Protein AF-A0A3B9I9G4-F1 (afdb_monomer)

Sequence (202 aa):
MFCANCGRQIDEKAKYCPYCGAQVTRFEGNGNFGQPYVPPPVMPMVSEKKKPDGKKTAAILLAVLLFVGCALLITFIFLRRDRKDYRYYLDLGNKYLAEMKYDEAVSAFTKAIAIEPKAAEAYEGRADAYVNLQEYDLARVDYENVIEYAPEREHEIRVKLDDLPNADNQGPEEETVSNASPPENRDTPEETAAGSTIPVLK

Foldseek 3Di:
DADPVPRDDDDPPDQADPPPRHGDDDPPDDDDDDDDDDDDDDDPPDPPPPDDPVVVVVVVVVVVVVVVVVVVVVVVVVLVVLVVLLVVLLVQLVVCVVVLVLVSSLVSLVSSCVSVVLPLSSLQSNLSSCVSVLVNVSSLVSLVSSCVNPVVCVVVSVVVNVPRDDPVPDDPDPPPPDDDDDDDDDDDDDDDDDDDDDDDDD

Solvent-accessible surface area (backbone atoms only — not comparable to full-atom values): 12524 Å² total; per-residue (Å²): 86,63,38,91,87,77,69,45,81,44,67,82,85,49,59,46,39,93,87,78,68,47,73,52,80,81,80,89,67,93,74,85,91,83,72,87,85,73,79,76,85,81,73,80,85,74,78,77,76,78,76,77,58,67,68,59,55,50,52,51,52,52,52,50,51,50,50,53,48,49,51,52,52,50,52,50,50,51,58,53,48,50,55,51,55,24,53,54,24,38,54,49,13,54,50,24,50,76,67,70,36,34,71,61,11,36,55,25,13,52,53,15,32,74,65,38,80,67,44,33,68,31,31,41,56,28,15,56,24,24,50,77,70,66,39,45,72,61,15,49,56,24,42,53,50,20,35,74,57,36,58,93,45,32,72,66,48,49,54,58,57,70,71,49,84,46,89,91,70,66,67,82,79,81,74,78,78,78,89,72,86,85,88,80,93,75,90,80,88,87,86,82,87,88,84,87,85,87,89,83,87,136

Radius of gyration: 53.24 Å; Cα contacts (8 Å, |Δi|>4): 146; chains: 1; bounding box: 109×102×151 Å

Nearest PDB structures (foldseek):
  5lyp-assembly1_A  TM=9.929E-01  e=2.942E-03  Saccharomyces cerevisiae
  6i57-assembly1_A  TM=9.501E-01  e=3.446E-03  Homo sapiens
  6zbk-assembly1_A  TM=9.214E-01  e=3.269E-03  Homo sapiens
  8ye5-assembly1_B  TM=9.134E-01  e=1.674E-02  Dehalobacter sp.
  5lwv-assembly1_A  TM=8.427E-01  e=5.059E-02  Homo sapiens

Secondary structure (DSSP, 8-state):
-B-TTT--B--TT-SB-TTT--B---------------PPP------------HHHHHHHHHHHHHHHHHHHHHHHHHHHHHHHHHHHHHHHHHHHHHTT-HHHHHHHHHHHHHH-TT-HHHHHHHHHHHHHTT-HHHHHHHHHHHHHH-GGGHHHHHHHHHHS--GGG--S------------------------------

Mean predicted aligned error: 19.08 Å

pLDDT: mean 78.67, std 20.17, range [37.53, 98.62]

Structure (mmCIF, N/CA/C/O backbone):
data_AF-A0A3B9I9G4-F1
#
_entry.id   AF-A0A3B9I9G4-F1
#
loop_
_atom_site.group_PDB
_atom_site.id
_atom_site.type_symbol
_atom_site.label_atom_id
_atom_site.label_alt_id
_atom_site.label_comp_id
_atom_site.label_asym_id
_atom_site.label_entity_id
_atom_site.label_seq_id
_atom_site.pdbx_PDB_ins_code
_atom_site.Cartn_x
_atom_site.Cartn_y
_atom_site.Cartn_z
_atom_site.occupancy
_atom_site.B_iso_or_equiv
_atom_site.auth_seq_id
_atom_site.auth_comp_id
_atom_site.auth_asym_id
_atom_site.auth_atom_id
_atom_site.pdbx_PDB_model_num
ATOM 1 N N . MET A 1 1 ? 32.322 -52.026 -82.584 1.00 74.94 1 MET A N 1
ATOM 2 C CA . MET A 1 1 ? 32.659 -51.057 -81.503 1.00 74.94 1 MET A CA 1
ATOM 3 C C . MET A 1 1 ? 31.432 -50.729 -80.640 1.00 74.94 1 MET A C 1
ATOM 5 O O . MET A 1 1 ? 30.332 -51.099 -81.030 1.00 74.94 1 MET A O 1
ATOM 9 N N . PHE A 1 2 ? 31.578 -50.079 -79.477 1.00 77.06 2 PHE A N 1
ATOM 10 C CA . PHE A 1 2 ? 30.449 -49.687 -78.607 1.00 77.06 2 PHE A CA 1
ATOM 11 C C . PHE A 1 2 ? 30.262 -48.166 -78.597 1.00 77.06 2 PHE A C 1
ATOM 13 O O . PHE A 1 2 ? 31.236 -47.417 -78.618 1.00 77.06 2 PHE A O 1
ATOM 20 N N . CYS A 1 3 ? 29.015 -47.696 -78.577 1.00 76.50 3 CYS A N 1
ATOM 21 C CA . CYS A 1 3 ? 28.721 -46.268 -78.483 1.00 76.50 3 CYS A CA 1
ATOM 22 C C . CYS A 1 3 ? 29.042 -45.753 -77.073 1.00 76.50 3 CYS A C 1
ATOM 24 O O . CYS A 1 3 ? 28.435 -46.211 -76.109 1.00 76.50 3 CYS A O 1
ATOM 26 N N . ALA A 1 4 ? 29.916 -44.751 -76.950 1.00 76.19 4 ALA A N 1
ATOM 27 C CA . ALA A 1 4 ? 30.289 -44.169 -75.655 1.00 76.19 4 ALA A CA 1
ATOM 28 C C . ALA A 1 4 ? 29.114 -43.514 -74.903 1.00 76.19 4 ALA A C 1
ATOM 30 O O . ALA A 1 4 ? 29.162 -43.395 -73.686 1.00 76.19 4 ALA A O 1
ATOM 31 N N . ASN A 1 5 ? 28.053 -43.111 -75.613 1.00 78.19 5 ASN A N 1
ATOM 32 C CA . ASN A 1 5 ? 26.909 -42.438 -74.998 1.00 78.19 5 ASN A CA 1
ATOM 33 C C . ASN A 1 5 ? 25.828 -43.410 -74.490 1.00 78.19 5 ASN A C 1
ATOM 35 O O . ASN A 1 5 ? 25.198 -43.153 -73.475 1.00 78.19 5 ASN A O 1
ATOM 39 N N . CYS A 1 6 ? 25.583 -44.526 -75.190 1.00 81.75 6 CYS A N 1
ATOM 40 C CA . CYS A 1 6 ? 24.515 -45.469 -74.812 1.00 81.75 6 CYS A CA 1
ATOM 41 C C . CYS A 1 6 ? 24.992 -46.892 -74.493 1.00 81.75 6 CYS A C 1
ATOM 43 O O . CYS A 1 6 ? 24.170 -47.750 -74.185 1.00 81.75 6 CYS A O 1
ATOM 45 N N . GLY A 1 7 ? 26.291 -47.172 -74.611 1.00 75.31 7 GLY A N 1
ATOM 46 C CA . GLY A 1 7 ? 26.905 -48.455 -74.260 1.00 75.31 7 GLY A CA 1
ATOM 47 C C . GLY A 1 7 ? 26.554 -49.633 -75.174 1.00 75.31 7 GLY A C 1
ATOM 48 O O . GLY A 1 7 ? 27.029 -50.739 -74.941 1.00 75.31 7 GLY A O 1
ATOM 49 N N . ARG A 1 8 ? 25.738 -49.436 -76.219 1.00 82.44 8 ARG A N 1
ATOM 50 C CA . ARG A 1 8 ? 25.326 -50.507 -77.141 1.00 82.44 8 ARG A CA 1
ATOM 51 C C . ARG A 1 8 ? 26.342 -50.752 -78.252 1.00 82.44 8 ARG A C 1
ATOM 53 O O . ARG A 1 8 ? 27.029 -49.828 -78.695 1.00 82.44 8 ARG A O 1
ATOM 60 N N . GLN A 1 9 ? 26.411 -52.003 -78.706 1.00 82.00 9 GLN A N 1
ATOM 61 C CA . GLN A 1 9 ? 27.264 -52.402 -79.820 1.00 82.00 9 GLN A CA 1
ATOM 62 C C . GLN A 1 9 ? 26.730 -51.800 -81.122 1.00 82.00 9 GLN A C 1
ATOM 64 O O . GLN A 1 9 ? 25.531 -51.838 -81.402 1.00 82.00 9 GLN A O 1
ATOM 69 N N . ILE A 1 10 ? 27.631 -51.214 -81.897 1.00 81.00 10 ILE A N 1
ATOM 70 C CA . ILE A 1 10 ? 27.352 -50.557 -83.169 1.00 81.00 10 ILE A CA 1
ATOM 71 C C . ILE A 1 10 ? 28.359 -51.017 -84.222 1.00 81.00 10 ILE A C 1
ATOM 73 O O . ILE A 1 10 ? 29.489 -51.416 -83.901 1.00 81.00 10 ILE A O 1
ATOM 77 N N . ASP A 1 11 ? 27.927 -50.943 -85.479 1.00 79.00 11 ASP A N 1
ATOM 78 C CA . ASP A 1 11 ? 28.773 -51.205 -86.639 1.00 79.00 11 ASP A CA 1
ATOM 79 C C . ASP A 1 11 ? 29.982 -50.258 -86.636 1.00 79.00 11 ASP A C 1
ATOM 81 O O . ASP A 1 11 ? 29.867 -49.066 -86.340 1.00 79.00 11 ASP A O 1
ATOM 85 N N . GLU A 1 12 ? 31.152 -50.799 -86.953 1.00 71.94 12 GLU A N 1
ATOM 86 C CA . GLU A 1 12 ? 32.423 -50.076 -86.941 1.00 71.94 12 GLU A CA 1
ATOM 87 C C . GLU A 1 12 ? 32.521 -48.980 -88.004 1.00 71.94 12 GLU A C 1
ATOM 89 O O . GLU A 1 12 ? 33.360 -48.087 -87.891 1.00 71.94 12 GLU A O 1
ATOM 94 N N . LYS A 1 13 ? 31.652 -48.999 -89.021 1.00 74.50 13 LYS A N 1
ATOM 95 C CA . LYS A 1 13 ? 31.604 -47.966 -90.068 1.00 74.50 13 LYS A CA 1
ATOM 96 C C . LYS A 1 13 ? 30.555 -46.879 -89.806 1.00 74.50 13 LYS A C 1
ATOM 98 O O . LYS A 1 13 ? 30.447 -45.937 -90.595 1.00 74.50 13 LYS A O 1
ATOM 103 N N . ALA A 1 14 ? 29.782 -46.978 -88.723 1.00 73.88 14 ALA A N 1
ATOM 104 C CA . ALA A 1 14 ? 28.711 -46.033 -88.428 1.00 73.88 14 ALA A CA 1
ATOM 105 C C . ALA A 1 14 ? 29.260 -44.696 -87.893 1.00 73.88 14 ALA A C 1
ATOM 107 O O . ALA A 1 14 ? 29.880 -44.642 -86.833 1.00 73.88 14 ALA A O 1
ATOM 108 N N . LYS A 1 15 ? 28.978 -43.590 -88.601 1.00 79.94 15 LYS A N 1
ATOM 109 C CA . LYS A 1 15 ? 29.333 -42.224 -88.158 1.00 79.94 15 LYS A CA 1
ATOM 110 C C . LYS A 1 15 ? 28.440 -41.704 -87.022 1.00 79.94 15 LYS A C 1
ATOM 112 O O . LYS A 1 15 ? 28.847 -40.810 -86.288 1.00 79.94 15 LYS A O 1
ATOM 117 N N . TYR A 1 16 ? 27.238 -42.260 -86.873 1.00 82.50 16 TYR A N 1
ATOM 118 C CA . TYR A 1 16 ? 26.250 -41.879 -85.861 1.00 82.50 16 TYR A CA 1
ATOM 119 C C . TYR A 1 16 ? 25.626 -43.135 -85.253 1.00 82.50 16 TYR A C 1
ATOM 121 O O . TYR A 1 16 ? 25.403 -44.120 -85.959 1.00 82.50 16 TYR A O 1
ATOM 129 N N . CYS A 1 17 ? 25.330 -43.114 -83.954 1.00 81.31 17 CYS A N 1
ATOM 130 C CA . CYS A 1 17 ? 24.644 -44.221 -83.299 1.00 81.31 17 CYS A CA 1
ATOM 131 C C . CYS A 1 17 ? 23.154 -44.229 -83.692 1.00 81.31 17 CYS A C 1
ATOM 133 O O . CYS A 1 17 ? 22.457 -43.258 -83.392 1.00 81.31 17 CYS A O 1
ATOM 135 N N . PRO A 1 18 ? 22.622 -45.319 -84.275 1.00 80.38 18 PRO A N 1
ATOM 136 C CA . PRO A 1 18 ? 21.228 -45.373 -84.724 1.00 80.38 18 PRO A CA 1
ATOM 137 C C . PRO A 1 18 ? 20.213 -45.357 -83.571 1.00 80.38 18 PRO A C 1
ATOM 139 O O . PRO A 1 18 ? 19.043 -45.070 -83.789 1.00 80.38 1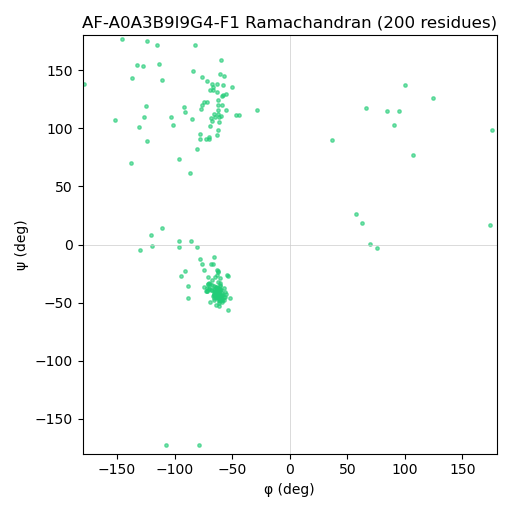8 PRO A O 1
ATOM 142 N N . TYR A 1 19 ? 20.650 -45.647 -82.342 1.00 84.19 19 TYR A N 1
ATOM 143 C CA . TYR A 1 19 ? 19.765 -45.738 -81.179 1.00 84.19 19 TYR A CA 1
ATOM 144 C C . TYR A 1 19 ? 19.669 -44.445 -80.368 1.00 84.19 19 TYR A C 1
ATOM 146 O O . TYR A 1 19 ? 18.675 -44.242 -79.680 1.00 84.19 19 TYR A O 1
ATOM 154 N N . CYS A 1 20 ? 20.701 -43.596 -80.389 1.00 83.31 20 CYS A N 1
ATOM 155 C CA . CYS A 1 20 ? 20.725 -42.362 -79.592 1.00 83.31 20 CYS A CA 1
ATOM 156 C C . CYS A 1 20 ? 21.098 -41.105 -80.387 1.00 83.31 20 CYS A C 1
ATOM 158 O O . CYS A 1 20 ? 21.096 -40.017 -79.822 1.00 83.31 20 CYS A O 1
ATOM 160 N N . GLY A 1 21 ? 21.449 -41.231 -81.670 1.00 79.25 21 GLY A N 1
ATOM 161 C CA . GLY A 1 21 ? 21.770 -40.105 -82.553 1.00 79.25 21 GLY A CA 1
ATOM 162 C C . GLY A 1 21 ? 23.143 -39.461 -82.331 1.00 79.25 21 GLY A C 1
ATOM 163 O O . GLY A 1 21 ? 23.518 -38.564 -83.082 1.00 79.25 21 GLY A O 1
ATOM 164 N N . ALA A 1 22 ? 23.921 -39.906 -81.339 1.00 81.75 22 ALA A N 1
ATOM 165 C CA . ALA A 1 22 ? 25.238 -39.337 -81.054 1.00 81.75 22 ALA A CA 1
ATOM 166 C C . ALA A 1 22 ? 26.247 -39.637 -82.177 1.00 81.75 22 ALA A C 1
ATOM 168 O O . ALA A 1 22 ? 26.305 -40.768 -82.671 1.00 81.75 22 ALA A O 1
ATOM 169 N N . GLN A 1 23 ? 27.066 -38.644 -82.548 1.00 80.56 23 GLN A N 1
ATOM 170 C CA . GLN A 1 23 ? 28.184 -38.856 -83.473 1.00 80.56 23 GLN A CA 1
ATOM 171 C C . GLN A 1 23 ? 29.222 -39.754 -82.816 1.00 80.56 23 GLN A C 1
ATOM 173 O O . GLN A 1 23 ? 29.567 -39.557 -81.650 1.00 80.56 23 GLN A O 1
ATOM 178 N N . VAL A 1 24 ? 29.735 -40.725 -83.560 1.00 74.56 24 VAL A N 1
ATOM 179 C CA . VAL A 1 24 ? 30.762 -41.621 -83.048 1.00 74.56 24 VAL A CA 1
ATOM 180 C C . VAL A 1 24 ? 32.104 -41.162 -83.589 1.00 74.56 24 VAL A C 1
ATOM 182 O O . VAL A 1 24 ? 32.421 -41.358 -84.761 1.00 74.56 24 VAL A O 1
ATOM 185 N N . THR A 1 25 ? 32.880 -40.486 -82.744 1.00 66.19 25 THR A N 1
ATOM 186 C CA . THR A 1 25 ? 34.219 -40.022 -83.103 1.00 66.19 25 THR A CA 1
ATOM 187 C C . THR A 1 25 ? 35.186 -41.202 -83.058 1.00 66.19 25 THR A C 1
ATOM 189 O O . THR A 1 25 ? 35.405 -41.826 -82.020 1.00 66.19 25 THR A O 1
ATOM 192 N N . ARG A 1 26 ? 35.755 -41.545 -84.217 1.00 58.56 26 ARG A N 1
ATOM 193 C CA . ARG A 1 26 ? 36.825 -42.537 -84.340 1.00 58.56 26 ARG A CA 1
ATOM 194 C C . ARG A 1 26 ? 38.083 -41.946 -83.697 1.00 58.56 26 ARG A C 1
ATOM 196 O O . ARG A 1 26 ? 38.718 -41.078 -84.285 1.00 58.56 26 ARG A O 1
ATOM 203 N N . PHE A 1 27 ? 38.414 -42.370 -82.480 1.00 50.91 27 PHE A N 1
ATOM 204 C CA . PHE A 1 27 ? 39.685 -42.016 -81.848 1.00 50.91 27 PHE A CA 1
ATOM 205 C C . PHE A 1 27 ? 40.812 -42.800 -82.535 1.00 50.91 27 PHE A C 1
ATOM 207 O O . PHE A 1 27 ? 41.122 -43.926 -82.156 1.00 50.91 27 PHE A O 1
ATOM 214 N N . GLU A 1 28 ? 41.412 -42.223 -83.575 1.00 50.09 28 GLU A N 1
ATOM 215 C CA . GLU A 1 28 ? 42.702 -42.679 -84.102 1.00 50.09 28 GLU A CA 1
ATOM 216 C C . GLU A 1 28 ? 43.809 -42.109 -83.209 1.00 50.09 28 GLU A C 1
ATOM 218 O O . GLU A 1 28 ? 44.377 -41.054 -83.473 1.00 50.09 28 GLU A O 1
ATOM 223 N N . GLY A 1 29 ? 44.052 -42.780 -82.084 1.00 46.19 29 GLY A N 1
ATOM 224 C CA . GLY A 1 29 ? 45.091 -42.415 -81.126 1.00 46.19 29 GLY A CA 1
ATOM 225 C C . GLY A 1 29 ? 45.926 -43.630 -80.753 1.00 46.19 29 GLY A C 1
ATOM 226 O O . GLY A 1 29 ? 45.506 -44.450 -79.942 1.00 46.19 29 GLY A O 1
ATOM 227 N N . ASN A 1 30 ? 47.115 -43.738 -81.349 1.00 47.41 30 ASN A N 1
ATOM 228 C CA . ASN A 1 30 ? 48.172 -44.645 -80.909 1.00 47.41 30 ASN A CA 1
ATOM 229 C C . ASN A 1 30 ? 48.619 -44.254 -79.492 1.00 47.41 30 ASN A C 1
ATOM 231 O O . ASN A 1 30 ? 49.178 -43.176 -79.302 1.00 47.41 30 ASN A O 1
ATOM 235 N N . GLY A 1 31 ? 48.416 -45.133 -78.509 1.00 46.78 31 GLY A N 1
ATOM 236 C CA . GLY A 1 31 ? 48.936 -44.928 -77.157 1.00 46.78 31 GLY A CA 1
ATOM 237 C C . GLY A 1 31 ? 48.506 -46.000 -76.156 1.00 46.78 31 GLY A C 1
ATOM 238 O O . GLY A 1 31 ? 47.412 -45.934 -75.617 1.00 46.78 31 GLY A O 1
ATOM 239 N N . ASN A 1 32 ? 49.400 -46.964 -75.913 1.00 47.72 32 ASN A N 1
ATOM 240 C CA . ASN A 1 32 ? 49.553 -47.792 -74.706 1.00 47.72 32 ASN A CA 1
ATOM 241 C C . ASN A 1 32 ? 48.289 -48.241 -73.940 1.00 47.72 32 ASN A C 1
ATOM 243 O O . ASN A 1 32 ? 47.911 -47.658 -72.924 1.00 47.72 32 ASN A O 1
ATOM 247 N N . PHE A 1 33 ? 47.750 -49.402 -74.322 1.00 53.88 33 PHE A N 1
ATOM 248 C CA . PHE A 1 33 ? 46.906 -50.226 -73.452 1.00 53.88 33 PHE A CA 1
ATOM 249 C C . PHE A 1 33 ? 47.795 -51.119 -72.577 1.00 53.88 33 PHE A C 1
ATOM 251 O O . PHE A 1 33 ? 48.400 -52.061 -73.085 1.00 53.88 33 PHE A O 1
ATOM 258 N N . GLY A 1 34 ? 47.897 -50.840 -71.273 1.00 57.25 34 GLY A N 1
ATOM 259 C CA . GLY A 1 34 ? 48.672 -51.722 -70.388 1.00 57.25 34 GLY A CA 1
ATOM 260 C C . GLY A 1 34 ? 48.888 -51.303 -68.935 1.00 57.25 34 GLY A C 1
ATOM 261 O O . GLY A 1 34 ? 49.775 -51.856 -68.295 1.00 57.25 34 GLY A O 1
ATOM 262 N N . GLN A 1 35 ? 48.129 -50.356 -68.383 1.00 50.75 35 GLN A N 1
ATOM 263 C CA . GLN A 1 35 ? 48.181 -50.063 -66.946 1.00 50.75 35 GLN A CA 1
ATOM 264 C C . GLN A 1 35 ? 46.761 -50.183 -66.373 1.00 50.75 35 GLN A C 1
ATOM 266 O O . GLN A 1 35 ? 45.877 -49.458 -66.838 1.00 50.75 35 GLN A O 1
ATOM 271 N N . PRO A 1 36 ? 46.492 -51.092 -65.415 1.00 52.22 36 PRO A N 1
ATOM 272 C CA . PRO A 1 36 ? 45.218 -51.095 -64.711 1.00 52.22 36 PRO A CA 1
ATOM 273 C C . PRO A 1 36 ? 45.072 -49.772 -63.950 1.00 52.22 36 PRO A C 1
ATOM 275 O O . PRO A 1 36 ? 45.909 -49.414 -63.124 1.00 52.22 36 PRO A O 1
ATOM 278 N N . TYR A 1 37 ? 44.020 -49.023 -64.277 1.00 58.97 37 TYR A N 1
ATOM 279 C CA . TYR A 1 37 ? 43.704 -47.747 -63.645 1.00 58.97 37 TYR A CA 1
ATOM 280 C C . TYR A 1 37 ? 43.348 -47.973 -62.171 1.00 58.97 37 TYR A C 1
ATOM 282 O O . TYR A 1 37 ? 42.316 -48.568 -61.859 1.00 58.97 37 TYR A O 1
ATOM 290 N N . VAL A 1 38 ? 44.203 -47.492 -61.269 1.00 61.09 38 VAL A N 1
ATOM 291 C CA . VAL A 1 38 ? 43.889 -47.371 -59.843 1.00 61.09 38 VAL A CA 1
ATOM 292 C C . VAL A 1 38 ? 43.289 -45.976 -59.645 1.00 61.09 38 VAL A C 1
ATOM 294 O O . VAL A 1 38 ? 43.999 -44.992 -59.876 1.00 61.09 38 VAL A O 1
ATOM 297 N N . PRO A 1 39 ? 42.002 -45.842 -59.272 1.00 63.28 39 PRO A N 1
ATOM 298 C CA . PRO A 1 39 ? 41.442 -44.528 -58.998 1.00 63.28 39 PRO A CA 1
ATOM 299 C C . PRO A 1 39 ? 42.178 -43.907 -57.800 1.00 63.28 39 PRO A C 1
ATOM 301 O O . PRO A 1 39 ? 42.451 -44.611 -56.822 1.00 63.28 39 PRO A O 1
ATOM 304 N N . PRO A 1 40 ? 42.516 -42.608 -57.846 1.00 63.81 40 PRO A N 1
ATOM 305 C CA . PRO A 1 40 ? 43.131 -41.941 -56.707 1.00 63.81 40 PRO A CA 1
ATOM 306 C C . PRO A 1 40 ? 42.183 -41.991 -55.495 1.00 63.81 40 PRO A C 1
ATOM 308 O O . PRO A 1 40 ? 40.962 -41.935 -55.674 1.00 63.81 40 PRO A O 1
ATOM 311 N N . PRO A 1 41 ? 42.708 -42.089 -54.259 1.00 68.06 41 PRO A N 1
ATOM 312 C CA . PRO A 1 41 ? 41.878 -42.104 -53.062 1.00 68.06 41 PRO A CA 1
ATOM 313 C C . PRO A 1 41 ? 41.037 -40.824 -52.992 1.00 68.06 41 PRO A C 1
ATOM 315 O O . PRO A 1 41 ? 41.566 -39.713 -52.948 1.00 68.06 41 PRO A O 1
ATOM 318 N N . VAL A 1 42 ? 39.712 -40.983 -52.984 1.00 69.88 42 VAL A N 1
ATOM 319 C CA . VAL A 1 42 ? 38.766 -39.889 -52.740 1.00 69.88 42 VAL A CA 1
ATOM 320 C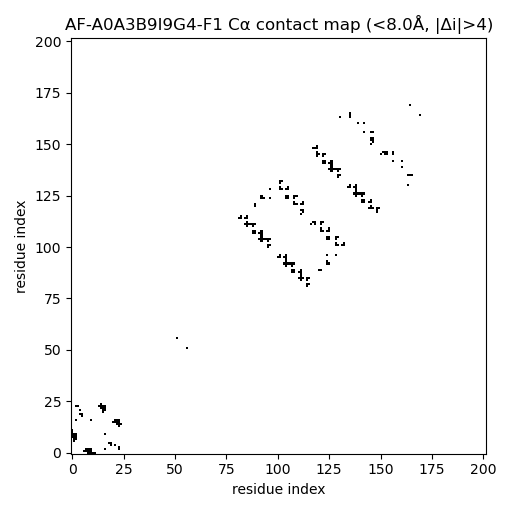 C . VAL A 1 42 ? 38.921 -39.453 -51.287 1.00 69.88 42 VAL A C 1
ATOM 322 O O . VAL A 1 42 ? 38.502 -40.157 -50.370 1.00 69.88 42 VAL A O 1
ATOM 325 N N . MET A 1 43 ? 39.547 -38.297 -51.067 1.00 61.12 43 MET A N 1
ATOM 326 C CA . MET A 1 43 ? 39.524 -37.659 -49.754 1.00 61.12 43 MET A CA 1
ATOM 327 C C . MET A 1 43 ? 38.086 -37.209 -49.463 1.00 61.12 43 MET A C 1
ATOM 329 O O . MET A 1 43 ? 37.464 -36.597 -50.338 1.00 61.12 43 MET A O 1
ATOM 333 N N . PRO A 1 44 ? 37.533 -37.490 -48.269 1.00 67.19 44 PRO A N 1
ATOM 334 C CA . PRO A 1 44 ? 36.238 -36.945 -47.900 1.00 67.19 44 PRO A CA 1
ATOM 335 C C . PRO A 1 44 ? 36.339 -35.421 -47.952 1.00 67.19 44 PRO A C 1
ATOM 337 O O . PRO A 1 44 ? 37.253 -34.835 -47.370 1.00 67.19 44 PRO A O 1
ATOM 340 N N . MET A 1 45 ? 35.416 -34.778 -48.671 1.00 50.81 45 MET A N 1
ATOM 341 C CA . MET A 1 45 ? 35.287 -33.326 -48.646 1.00 50.81 45 MET A CA 1
ATOM 342 C C . MET A 1 45 ? 34.901 -32.916 -47.226 1.00 50.81 45 MET A C 1
ATOM 344 O O . MET A 1 45 ? 33.734 -32.952 -46.840 1.00 50.81 45 MET A O 1
ATOM 348 N N . VAL A 1 46 ? 35.903 -32.574 -46.420 1.00 64.88 46 VAL A N 1
ATOM 349 C CA . VAL A 1 46 ? 35.691 -31.961 -45.116 1.00 64.88 46 VAL A CA 1
ATOM 350 C C . VAL A 1 46 ? 35.146 -30.568 -45.398 1.00 64.88 46 VAL A C 1
ATOM 352 O O . VAL A 1 46 ? 35.857 -29.704 -45.904 1.00 64.88 46 VAL A O 1
ATOM 355 N N . SER A 1 47 ? 33.862 -30.355 -45.114 1.00 66.75 47 SER A N 1
ATOM 356 C CA . SER A 1 47 ? 33.275 -29.021 -45.162 1.00 66.75 47 SER A CA 1
ATOM 357 C C . SER A 1 47 ? 34.000 -28.145 -44.137 1.00 66.75 47 SER A C 1
ATOM 359 O O . SER A 1 47 ? 33.847 -28.344 -42.927 1.00 66.75 47 SER A O 1
ATOM 361 N N . GLU A 1 48 ? 34.801 -27.191 -44.598 1.00 60.84 48 GLU A N 1
ATOM 362 C CA . GLU A 1 48 ? 35.449 -26.225 -43.718 1.00 60.84 48 GLU A CA 1
ATOM 363 C C . GLU A 1 48 ? 34.371 -25.358 -43.057 1.00 60.84 48 GLU A C 1
ATOM 365 O O . GLU A 1 48 ? 33.702 -24.543 -43.697 1.00 60.84 48 GLU A O 1
ATOM 370 N N . LYS A 1 49 ? 34.160 -25.546 -41.749 1.00 64.38 49 LYS A N 1
ATOM 371 C CA . LYS A 1 49 ? 33.307 -24.651 -40.963 1.00 64.38 49 LYS A CA 1
ATOM 372 C C . LYS A 1 49 ? 33.944 -23.261 -40.996 1.00 64.38 49 LYS A C 1
ATOM 374 O O . LYS A 1 49 ? 35.026 -23.056 -40.450 1.00 64.38 49 LYS A O 1
ATOM 379 N N . LYS A 1 50 ? 33.272 -22.313 -41.652 1.00 60.56 50 LYS A N 1
ATOM 380 C CA . LYS A 1 50 ? 33.732 -20.928 -41.814 1.00 60.56 50 LYS A CA 1
ATOM 381 C C . LYS A 1 50 ? 34.010 -20.313 -40.434 1.00 60.56 50 LYS A C 1
ATOM 383 O O . LYS A 1 50 ? 33.098 -20.186 -39.618 1.00 60.56 50 LYS A O 1
ATOM 388 N N . LYS A 1 51 ? 35.276 -19.973 -40.164 1.00 55.12 51 LYS A N 1
ATOM 389 C CA . LYS A 1 51 ? 35.729 -19.384 -38.893 1.00 55.12 51 LYS A CA 1
ATOM 390 C C . LYS A 1 51 ? 34.957 -18.077 -38.646 1.00 55.12 51 LYS A C 1
ATOM 392 O O . LYS A 1 51 ? 34.894 -17.255 -39.560 1.00 55.12 51 LYS A O 1
ATOM 397 N N . PRO A 1 52 ? 34.338 -17.880 -37.470 1.00 58.97 52 PRO A N 1
ATOM 398 C CA . PRO A 1 52 ? 33.533 -16.691 -37.224 1.00 58.97 52 PRO A CA 1
ATOM 399 C C . PRO A 1 52 ? 34.410 -15.432 -37.281 1.00 58.97 52 PRO A C 1
ATOM 401 O O . PRO A 1 52 ? 35.473 -15.379 -36.661 1.00 58.97 52 PRO A O 1
ATOM 404 N N . ASP A 1 53 ? 33.970 -14.419 -38.035 1.00 72.38 53 ASP A N 1
ATOM 405 C CA . ASP A 1 53 ? 34.642 -13.118 -38.119 1.00 72.38 53 ASP A CA 1
ATOM 406 C C . ASP A 1 53 ? 34.657 -12.473 -36.722 1.00 72.38 53 ASP A C 1
ATOM 408 O O . ASP A 1 53 ? 33.632 -11.967 -36.261 1.00 72.38 53 ASP A O 1
ATOM 412 N N . GLY A 1 54 ? 35.813 -12.463 -36.047 1.00 71.81 54 GLY A N 1
ATOM 413 C CA . GLY A 1 54 ? 35.946 -12.025 -34.646 1.00 71.81 54 GLY A CA 1
ATOM 414 C C . GLY A 1 54 ? 35.400 -10.617 -34.349 1.00 71.81 54 GLY A C 1
ATOM 415 O O . GLY A 1 54 ? 34.950 -10.335 -33.240 1.00 71.81 54 GLY A O 1
ATOM 416 N N . LYS A 1 55 ? 35.368 -9.735 -35.357 1.00 77.00 55 LYS A N 1
ATOM 417 C CA . LYS A 1 55 ? 34.756 -8.399 -35.254 1.00 77.00 55 LYS A CA 1
ATOM 418 C C . LYS A 1 55 ? 33.225 -8.457 -35.194 1.00 77.00 55 LYS A C 1
ATOM 420 O O . LYS A 1 55 ? 32.618 -7.698 -34.447 1.00 77.00 55 LYS A O 1
ATOM 425 N N . LYS A 1 56 ? 32.599 -9.371 -35.947 1.00 79.56 56 LYS A N 1
ATOM 426 C CA . LYS A 1 56 ? 31.141 -9.566 -35.945 1.00 79.56 56 LYS A CA 1
ATOM 427 C C . LYS A 1 56 ? 30.684 -10.212 -34.642 1.00 79.56 56 LYS A C 1
ATOM 429 O O . LYS A 1 56 ? 29.689 -9.779 -34.076 1.00 79.56 56 LYS A O 1
ATOM 434 N N . THR A 1 57 ? 31.438 -11.181 -34.120 1.00 83.69 57 THR A N 1
ATOM 435 C CA . THR A 1 57 ? 31.132 -11.787 -32.815 1.00 83.69 57 THR A CA 1
ATOM 436 C C . THR A 1 57 ? 31.278 -10.783 -31.674 1.00 83.69 57 THR A C 1
ATOM 438 O O . THR A 1 57 ? 30.409 -10.732 -30.811 1.00 83.69 57 THR A O 1
ATOM 441 N N . ALA A 1 58 ? 32.312 -9.933 -31.692 1.00 86.81 58 ALA A N 1
ATOM 442 C CA . ALA A 1 58 ? 32.476 -8.873 -30.695 1.00 86.81 58 ALA A CA 1
ATOM 443 C C . ALA A 1 58 ? 31.338 -7.837 -30.750 1.00 86.81 58 ALA A C 1
ATOM 445 O O . ALA A 1 58 ? 30.820 -7.453 -29.705 1.00 86.81 58 ALA A O 1
ATOM 446 N N . ALA A 1 59 ? 30.902 -7.432 -31.949 1.00 89.31 59 ALA A N 1
ATOM 447 C CA . ALA A 1 59 ? 29.782 -6.505 -32.118 1.00 89.31 59 ALA A CA 1
ATOM 448 C C . ALA A 1 59 ? 28.451 -7.085 -31.605 1.00 89.31 59 ALA A C 1
ATOM 450 O O . ALA A 1 59 ? 27.690 -6.379 -30.947 1.00 89.31 59 ALA A O 1
ATOM 451 N N . ILE A 1 60 ? 28.193 -8.375 -31.852 1.00 89.25 60 ILE A N 1
ATOM 452 C CA . ILE A 1 60 ? 27.003 -9.069 -31.338 1.00 89.25 60 ILE A CA 1
ATOM 453 C C . ILE A 1 60 ? 27.034 -9.123 -29.805 1.00 89.25 60 ILE A C 1
ATOM 455 O O . ILE A 1 60 ? 26.035 -8.802 -29.170 1.00 89.25 60 ILE A O 1
ATOM 459 N N . LEU A 1 61 ? 28.178 -9.461 -29.199 1.00 91.88 61 LEU A N 1
ATOM 460 C CA . LEU A 1 61 ? 28.316 -9.482 -27.738 1.00 91.88 61 LEU A CA 1
ATOM 461 C C . LEU A 1 61 ? 28.109 -8.094 -27.120 1.00 91.88 61 LEU A C 1
ATOM 463 O O . LEU A 1 61 ? 27.409 -7.977 -26.119 1.00 91.88 61 LEU A O 1
ATOM 467 N N . LEU A 1 62 ? 28.649 -7.038 -27.735 1.00 93.38 62 LEU A N 1
ATOM 468 C CA . LEU A 1 62 ? 28.444 -5.660 -27.279 1.00 93.38 62 LEU A CA 1
ATOM 469 C C . LEU A 1 62 ? 26.969 -5.247 -27.359 1.00 93.38 62 LEU A C 1
ATOM 471 O O . LEU A 1 62 ? 26.445 -4.676 -26.409 1.00 93.38 62 LEU A O 1
ATOM 475 N N . ALA A 1 63 ? 26.282 -5.577 -28.455 1.00 93.81 63 ALA A N 1
ATOM 476 C CA . ALA A 1 63 ? 24.857 -5.293 -28.613 1.00 93.81 63 ALA A CA 1
ATOM 477 C C . ALA A 1 63 ? 23.997 -6.045 -27.582 1.00 93.81 63 ALA A C 1
ATOM 479 O O . ALA A 1 63 ? 23.079 -5.460 -27.012 1.00 93.81 63 ALA A O 1
ATOM 480 N N . VAL A 1 64 ? 24.320 -7.310 -27.292 1.00 95.12 64 VAL A N 1
ATOM 481 C CA . VAL A 1 64 ? 23.635 -8.097 -26.254 1.00 95.12 64 VAL A CA 1
ATOM 482 C C . VAL A 1 64 ? 23.883 -7.504 -24.867 1.00 95.12 64 VAL A C 1
ATOM 484 O O . VAL A 1 64 ? 22.936 -7.349 -24.103 1.00 95.12 64 VAL A O 1
ATOM 487 N N . LEU A 1 65 ? 25.118 -7.106 -24.551 1.00 95.38 65 LEU A N 1
ATOM 488 C CA . LEU A 1 65 ? 25.438 -6.452 -23.279 1.00 95.38 65 LEU A CA 1
ATOM 489 C C . LEU A 1 65 ? 24.709 -5.115 -23.118 1.00 95.38 65 LEU A C 1
ATOM 491 O O . LEU A 1 65 ? 24.200 -4.831 -22.037 1.00 95.38 65 LEU A O 1
ATOM 495 N N . LEU A 1 66 ? 24.605 -4.320 -24.185 1.00 95.62 66 LEU A N 1
ATOM 496 C CA . LEU A 1 66 ? 23.835 -3.076 -24.177 1.00 95.62 66 LEU A CA 1
ATOM 497 C C . LEU A 1 66 ? 22.340 -3.339 -24.000 1.00 95.62 66 LEU A C 1
ATOM 499 O O . LEU A 1 66 ? 21.698 -2.654 -23.215 1.00 95.62 66 LEU A O 1
ATOM 503 N N . PHE A 1 67 ? 21.786 -4.344 -24.678 1.00 95.19 67 PHE A N 1
ATOM 504 C CA . PHE A 1 67 ? 20.372 -4.690 -24.550 1.00 95.19 67 PHE A CA 1
ATOM 505 C C . PHE A 1 67 ? 20.030 -5.196 -23.145 1.00 95.19 67 PHE A C 1
ATOM 507 O O . PHE A 1 67 ? 19.070 -4.725 -22.541 1.00 95.19 67 PHE A O 1
ATOM 514 N N . VAL A 1 68 ? 20.845 -6.098 -22.591 1.00 96.25 68 VAL A N 1
ATOM 515 C CA . VAL A 1 68 ? 20.690 -6.589 -21.214 1.00 96.25 68 VAL A CA 1
ATOM 516 C C . VAL A 1 68 ? 20.885 -5.446 -20.218 1.00 96.25 68 VAL A C 1
ATOM 518 O O . VAL A 1 68 ? 20.090 -5.304 -19.295 1.00 96.25 68 VAL A O 1
ATOM 521 N N . GLY A 1 69 ? 21.879 -4.581 -20.428 1.00 95.56 69 GLY A N 1
ATOM 522 C CA . GLY A 1 69 ? 22.091 -3.388 -19.611 1.00 95.56 69 GLY A CA 1
ATOM 523 C C . GLY A 1 69 ? 20.892 -2.439 -19.638 1.00 95.56 69 GLY A C 1
ATOM 524 O O . GLY A 1 69 ? 20.425 -2.015 -18.584 1.00 95.56 69 GLY A O 1
ATOM 525 N N . CYS A 1 70 ? 20.334 -2.160 -20.818 1.00 94.38 70 CYS A N 1
ATOM 526 C CA . CYS A 1 70 ? 19.123 -1.355 -20.961 1.00 94.38 70 CYS A CA 1
ATOM 527 C C . CYS A 1 70 ? 17.917 -2.019 -20.293 1.00 94.38 70 CYS A C 1
ATOM 529 O O . CYS A 1 70 ? 17.184 -1.336 -19.588 1.00 94.38 70 CYS A O 1
ATOM 531 N N . ALA A 1 71 ? 17.725 -3.331 -20.450 1.00 94.12 71 ALA A N 1
ATOM 532 C CA . ALA A 1 71 ? 16.648 -4.059 -19.786 1.00 94.12 71 ALA A CA 1
ATOM 533 C C . ALA A 1 71 ? 16.773 -3.973 -18.257 1.00 94.12 71 ALA A C 1
ATOM 535 O O . ALA A 1 71 ? 15.796 -3.659 -17.586 1.00 94.12 71 ALA A O 1
ATOM 536 N N . LEU A 1 72 ? 17.977 -4.153 -17.704 1.00 93.94 72 LEU A N 1
ATOM 537 C CA . LEU A 1 72 ? 18.230 -4.006 -16.268 1.00 93.94 72 LEU A CA 1
ATOM 538 C C . LEU A 1 72 ? 17.980 -2.574 -15.782 1.00 93.94 72 LEU A C 1
ATOM 540 O O . LEU A 1 72 ? 17.368 -2.394 -14.733 1.00 93.94 72 LEU A O 1
ATOM 544 N N . LEU A 1 73 ? 18.400 -1.555 -16.539 1.00 93.12 73 LEU A N 1
ATOM 545 C CA . LEU A 1 73 ? 18.140 -0.151 -16.205 1.00 93.12 73 LEU A CA 1
ATOM 546 C C . LEU A 1 73 ? 16.647 0.183 -16.249 1.00 93.12 73 LEU A C 1
ATOM 548 O O . LEU A 1 73 ? 16.153 0.866 -15.357 1.00 93.12 73 LEU A O 1
ATOM 552 N N . ILE A 1 74 ? 15.927 -0.313 -17.254 1.00 91.12 74 ILE A N 1
ATOM 553 C CA . ILE A 1 74 ? 14.484 -0.117 -17.394 1.00 91.12 74 ILE A CA 1
ATOM 554 C C . ILE A 1 74 ? 13.756 -0.793 -16.230 1.00 91.12 74 ILE A C 1
ATOM 556 O O . ILE A 1 74 ? 13.008 -0.122 -15.522 1.00 91.12 74 ILE A O 1
ATOM 560 N N . THR A 1 75 ? 14.032 -2.072 -15.959 1.00 88.56 75 THR A N 1
ATOM 561 C CA . THR A 1 75 ? 13.472 -2.792 -14.805 1.00 88.56 75 THR A CA 1
ATOM 562 C C . THR A 1 75 ? 13.779 -2.060 -13.503 1.00 88.56 75 THR A C 1
ATOM 564 O O . THR A 1 75 ? 12.900 -1.879 -12.671 1.00 88.56 75 THR A O 1
ATOM 567 N N . PHE A 1 76 ? 14.999 -1.557 -13.334 1.00 87.12 76 PHE A N 1
ATOM 568 C CA . PHE A 1 76 ? 15.382 -0.802 -12.148 1.00 87.12 76 PHE A CA 1
ATOM 569 C C . PHE A 1 76 ? 14.640 0.533 -12.004 1.00 87.12 76 PHE A C 1
ATOM 571 O O . PHE A 1 76 ? 14.312 0.932 -10.888 1.00 87.12 76 PHE A O 1
ATOM 578 N N . ILE A 1 77 ? 14.353 1.227 -13.109 1.00 84.94 77 ILE A N 1
ATOM 579 C CA . ILE A 1 77 ? 13.524 2.439 -13.104 1.00 84.94 77 ILE A CA 1
ATOM 580 C C . ILE A 1 77 ? 12.081 2.101 -12.716 1.00 84.94 77 ILE A C 1
ATOM 582 O O . ILE A 1 77 ? 11.521 2.808 -11.879 1.00 84.94 77 ILE A O 1
ATOM 586 N N . PHE A 1 78 ? 11.506 1.026 -13.266 1.00 78.25 78 PHE A N 1
ATOM 587 C CA . PHE A 1 78 ? 10.160 0.562 -12.910 1.00 78.25 78 PHE A CA 1
ATOM 588 C C . PHE A 1 78 ? 10.068 0.182 -11.425 1.00 78.25 78 PHE A C 1
ATOM 590 O O . PHE A 1 78 ? 9.296 0.802 -10.702 1.00 78.25 78 PHE A O 1
ATOM 597 N N . LEU A 1 79 ? 10.963 -0.679 -10.926 1.00 77.56 79 LEU A N 1
ATOM 598 C CA . LEU A 1 79 ? 11.018 -1.055 -9.504 1.00 77.56 79 LEU A CA 1
ATOM 599 C C . LEU A 1 79 ? 11.184 0.160 -8.574 1.00 77.56 79 LEU A C 1
ATOM 601 O O . LEU A 1 79 ? 10.615 0.224 -7.486 1.00 77.56 79 LEU A O 1
ATOM 605 N N . ARG A 1 80 ? 11.975 1.160 -8.985 1.00 78.44 80 ARG A N 1
ATOM 606 C CA . ARG A 1 80 ? 12.141 2.402 -8.214 1.00 78.44 80 ARG A CA 1
ATOM 607 C C . ARG A 1 80 ? 10.895 3.280 -8.208 1.00 78.44 80 ARG A C 1
ATOM 609 O O . ARG A 1 80 ? 10.706 4.013 -7.238 1.00 78.44 80 ARG A O 1
ATOM 616 N N . ARG A 1 81 ? 10.120 3.282 -9.291 1.00 78.19 81 ARG A N 1
ATOM 617 C CA . ARG A 1 81 ? 8.879 4.050 -9.403 1.00 78.19 81 ARG A CA 1
ATOM 618 C C . ARG A 1 81 ? 7.817 3.458 -8.483 1.00 78.19 81 ARG A C 1
ATOM 620 O O . ARG A 1 81 ? 7.312 4.198 -7.646 1.00 78.19 81 ARG A O 1
ATOM 627 N N . ASP A 1 82 ? 7.615 2.145 -8.543 1.00 75.75 82 ASP A N 1
ATOM 628 C CA . ASP A 1 82 ? 6.641 1.444 -7.698 1.00 75.75 82 ASP A CA 1
ATOM 629 C C . ASP A 1 82 ? 6.933 1.701 -6.207 1.00 75.75 82 ASP A C 1
ATOM 631 O O . ASP A 1 82 ? 6.068 2.148 -5.458 1.00 75.75 82 ASP A O 1
ATOM 635 N N . ARG A 1 83 ? 8.205 1.616 -5.788 1.00 79.38 83 ARG A N 1
ATOM 636 C CA . ARG A 1 83 ? 8.600 1.914 -4.400 1.00 79.38 83 ARG A CA 1
ATOM 637 C C . ARG A 1 83 ? 8.289 3.349 -3.946 1.00 79.38 83 ARG A C 1
ATOM 639 O O . ARG A 1 83 ? 8.052 3.578 -2.759 1.00 79.38 83 ARG A O 1
ATOM 646 N N . LYS A 1 84 ? 8.356 4.344 -4.840 1.00 82.31 84 LYS A N 1
ATOM 647 C CA . LYS A 1 84 ? 8.017 5.738 -4.489 1.00 82.31 84 LYS A CA 1
ATOM 648 C C . LYS A 1 84 ? 6.516 5.907 -4.303 1.00 82.31 84 LYS A C 1
ATOM 650 O O . LYS A 1 84 ? 6.114 6.592 -3.364 1.00 82.31 84 LYS A O 1
ATOM 655 N N . ASP A 1 85 ? 5.734 5.264 -5.161 1.00 89.12 85 ASP A N 1
ATOM 656 C CA . ASP A 1 85 ? 4.279 5.299 -5.085 1.00 89.12 85 ASP A CA 1
ATOM 657 C C . ASP A 1 85 ? 3.807 4.626 -3.781 1.00 89.12 85 ASP A C 1
ATOM 659 O O . ASP A 1 85 ? 2.982 5.198 -3.074 1.00 89.12 85 ASP A O 1
ATOM 663 N N . TYR A 1 86 ? 4.424 3.504 -3.377 1.00 93.81 86 TYR A N 1
ATOM 664 C CA . TYR A 1 86 ? 4.166 2.855 -2.081 1.00 93.81 86 TYR A CA 1
ATOM 665 C C . TYR A 1 86 ? 4.335 3.816 -0.895 1.00 93.81 86 TYR A C 1
ATOM 667 O O . TYR A 1 86 ? 3.399 4.021 -0.122 1.00 93.81 86 TYR A O 1
ATOM 675 N N . ARG A 1 87 ? 5.517 4.438 -0.762 1.00 94.81 87 ARG A N 1
ATOM 676 C CA . ARG A 1 87 ? 5.818 5.321 0.381 1.00 94.81 87 ARG A CA 1
ATOM 677 C C . ARG A 1 87 ? 4.874 6.516 0.438 1.00 94.81 87 ARG A C 1
ATOM 679 O O . ARG A 1 87 ? 4.446 6.896 1.518 1.00 94.81 87 ARG A O 1
ATOM 686 N N . TYR A 1 88 ? 4.529 7.072 -0.722 1.00 96.06 88 TYR A N 1
ATOM 687 C CA . TYR A 1 88 ? 3.572 8.167 -0.809 1.00 96.06 88 TYR A CA 1
ATOM 688 C C . TYR A 1 88 ? 2.205 7.785 -0.224 1.00 96.06 88 TYR A C 1
ATOM 690 O O . TYR A 1 88 ? 1.656 8.541 0.575 1.00 96.06 88 TYR A O 1
ATOM 698 N N . TYR A 1 89 ? 1.665 6.618 -0.5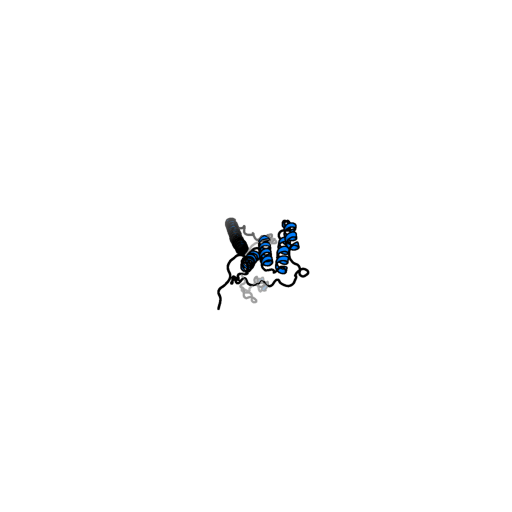86 1.00 97.88 89 TYR A N 1
ATOM 699 C CA . TYR A 1 89 ? 0.372 6.173 -0.062 1.00 97.88 89 TYR A CA 1
ATOM 700 C C . TYR A 1 89 ? 0.424 5.769 1.412 1.00 97.88 89 TYR A C 1
ATOM 702 O O . TYR A 1 89 ? -0.539 6.031 2.129 1.00 97.88 89 TYR A O 1
ATOM 710 N N . LEU A 1 90 ? 1.540 5.200 1.876 1.00 98.12 90 LEU A N 1
ATOM 711 C CA . LEU A 1 90 ? 1.750 4.900 3.293 1.00 98.12 90 LEU A CA 1
ATOM 712 C C . LEU A 1 90 ? 1.723 6.184 4.141 1.00 98.12 90 LEU A C 1
ATOM 714 O O . LEU A 1 90 ? 0.963 6.281 5.102 1.00 98.12 90 LEU A O 1
ATOM 718 N N . ASP A 1 91 ? 2.494 7.199 3.745 1.00 98.00 91 ASP A N 1
ATOM 719 C CA . ASP A 1 91 ? 2.545 8.487 4.446 1.00 98.00 91 ASP A CA 1
ATOM 720 C C . ASP A 1 91 ? 1.190 9.211 4.396 1.00 98.00 91 ASP A C 1
ATOM 722 O O . ASP A 1 91 ? 0.778 9.850 5.366 1.00 98.00 91 ASP A O 1
ATOM 726 N N . LEU A 1 92 ? 0.470 9.094 3.275 1.00 98.12 92 LEU A N 1
ATOM 727 C CA . LEU A 1 92 ? -0.874 9.644 3.125 1.00 98.12 92 LEU A CA 1
ATOM 728 C C . LEU A 1 92 ? -1.882 8.956 4.059 1.00 98.12 92 LEU A C 1
ATOM 730 O O . LEU A 1 92 ? -2.674 9.649 4.693 1.00 98.12 92 LEU A O 1
ATOM 734 N N . GLY A 1 93 ? -1.831 7.627 4.180 1.00 98.25 93 GLY A N 1
ATOM 735 C CA . GLY A 1 93 ? -2.660 6.870 5.122 1.00 98.25 93 GLY A CA 1
ATOM 736 C C . GLY A 1 93 ? -2.386 7.268 6.570 1.00 98.25 93 GLY A C 1
ATOM 737 O O . GLY A 1 93 ? -3.315 7.596 7.303 1.00 98.25 93 GLY A O 1
ATOM 738 N N . ASN A 1 94 ? -1.109 7.374 6.949 1.00 98.38 94 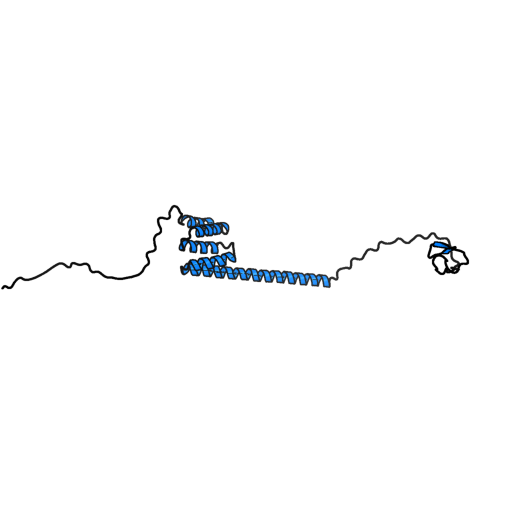ASN A N 1
ATOM 739 C CA . ASN A 1 94 ? -0.697 7.841 8.277 1.00 98.38 94 ASN A CA 1
ATOM 740 C C . ASN A 1 94 ? -1.186 9.264 8.572 1.00 98.38 94 ASN A C 1
ATOM 742 O O . ASN A 1 94 ? -1.623 9.569 9.682 1.00 98.38 94 ASN A O 1
ATOM 746 N N . LYS A 1 95 ? -1.144 10.146 7.570 1.00 98.50 95 LYS A N 1
ATOM 747 C CA . LYS A 1 95 ? -1.691 11.496 7.692 1.00 98.50 95 LYS A CA 1
ATOM 748 C C . LYS A 1 95 ? -3.202 11.465 7.931 1.00 98.50 95 LYS A C 1
ATOM 750 O O . LYS A 1 95 ? -3.682 12.193 8.793 1.00 98.50 95 LYS A O 1
ATOM 755 N N . TYR A 1 96 ? -3.943 10.642 7.194 1.00 98.56 96 TYR A N 1
ATOM 756 C CA . TYR A 1 96 ? -5.386 10.516 7.387 1.00 98.56 96 TYR A CA 1
ATOM 757 C C . TYR A 1 96 ? -5.749 9.912 8.747 1.00 98.56 96 TYR A C 1
ATOM 759 O O . TYR A 1 96 ? -6.662 10.426 9.389 1.00 98.56 96 TYR A O 1
ATOM 767 N N . LEU A 1 97 ? -4.987 8.931 9.244 1.00 97.75 97 LEU A N 1
ATOM 768 C CA . LEU A 1 97 ? -5.118 8.433 10.619 1.00 97.75 97 LEU A CA 1
ATOM 769 C C . LEU A 1 97 ? -4.948 9.553 11.650 1.00 97.75 97 LEU A C 1
ATOM 771 O O . LEU A 1 97 ? -5.778 9.701 12.542 1.00 97.75 97 LEU A O 1
ATOM 775 N N . ALA A 1 98 ? -3.908 10.379 11.505 1.00 97.88 98 ALA A N 1
ATOM 776 C CA . ALA A 1 98 ? -3.668 11.509 12.402 1.00 97.88 98 ALA A CA 1
ATOM 777 C C . ALA A 1 98 ? -4.770 12.584 12.322 1.00 97.88 98 ALA A C 1
ATOM 779 O O . ALA A 1 98 ? -5.023 13.290 13.295 1.00 97.88 98 ALA A O 1
ATOM 780 N N . GLU A 1 99 ? -5.432 12.708 11.169 1.00 98.06 99 GLU A N 1
ATOM 781 C CA . GLU A 1 99 ? -6.592 13.581 10.961 1.00 98.06 99 GLU A CA 1
ATOM 782 C C . GLU A 1 99 ? -7.931 12.922 11.361 1.00 98.06 99 GLU A C 1
ATOM 784 O O . GLU A 1 99 ? -8.972 13.552 11.179 1.00 98.06 99 GLU A O 1
ATOM 789 N N . MET A 1 100 ? -7.920 11.691 11.897 1.00 97.44 100 MET A N 1
ATOM 790 C CA . MET A 1 100 ? -9.110 10.885 12.238 1.00 97.44 100 MET A CA 1
ATOM 791 C C . MET A 1 100 ? -10.048 10.622 11.042 1.00 97.44 100 MET A C 1
ATOM 793 O O . MET A 1 100 ? -11.250 10.419 11.195 1.00 97.44 100 MET A O 1
ATOM 797 N N . LYS A 1 101 ? -9.494 10.634 9.828 1.00 98.44 101 LYS A N 1
ATOM 798 C CA . LYS A 1 101 ? -10.183 10.355 8.561 1.00 98.44 101 LYS A CA 1
ATOM 799 C C . LYS A 1 101 ? -9.977 8.896 8.179 1.00 98.44 101 LYS A C 1
ATOM 801 O O . LYS A 1 101 ? -9.134 8.565 7.345 1.00 98.44 101 LYS A O 1
ATOM 806 N N . TYR A 1 102 ? -10.665 8.011 8.888 1.00 98.06 102 TYR A N 1
ATOM 807 C CA . TYR A 1 102 ? -10.348 6.586 8.858 1.00 98.06 102 TYR A CA 1
ATOM 808 C C . TYR A 1 102 ? -10.698 5.919 7.520 1.00 98.06 102 TYR A C 1
ATOM 810 O O . TYR A 1 102 ? -9.894 5.136 7.020 1.00 98.06 102 TYR A O 1
ATOM 818 N N . ASP A 1 103 ? -11.805 6.290 6.871 1.00 98.25 103 ASP A N 1
ATOM 819 C CA . ASP A 1 103 ? -12.163 5.773 5.541 1.00 98.25 103 ASP A CA 1
ATOM 820 C C . ASP A 1 103 ? -11.109 6.131 4.478 1.00 98.25 103 ASP A C 1
ATOM 822 O O . ASP A 1 103 ? -10.674 5.298 3.672 1.00 98.25 103 ASP A O 1
ATOM 826 N N . GLU A 1 104 ? -10.636 7.380 4.481 1.00 98.25 104 GLU A N 1
ATOM 827 C CA . GLU A 1 104 ? -9.573 7.820 3.582 1.00 98.25 104 GLU A CA 1
ATOM 828 C C . GLU A 1 104 ? -8.235 7.150 3.906 1.00 98.25 104 GLU A C 1
ATOM 830 O O . GLU A 1 104 ? -7.478 6.824 2.982 1.00 98.25 104 GLU A O 1
ATOM 835 N N . ALA A 1 105 ? -7.956 6.892 5.188 1.00 98.56 105 ALA A N 1
ATOM 836 C CA . ALA A 1 105 ? -6.792 6.122 5.608 1.00 98.56 105 ALA A CA 1
ATOM 837 C C . ALA A 1 105 ? -6.845 4.694 5.047 1.00 98.56 105 ALA A C 1
ATOM 839 O O . ALA A 1 105 ? -5.886 4.261 4.402 1.00 98.56 105 ALA A O 1
ATOM 840 N N . VAL A 1 106 ? -7.982 4.001 5.179 1.00 98.62 106 VAL A N 1
ATOM 841 C CA . VAL A 1 106 ? -8.199 2.660 4.611 1.00 98.62 106 VAL A CA 1
ATOM 842 C C . VAL A 1 106 ? -7.959 2.658 3.102 1.00 98.62 106 VAL A C 1
ATOM 844 O O . VAL A 1 106 ? -7.256 1.786 2.577 1.00 98.62 106 VAL A O 1
ATOM 847 N N . SER A 1 107 ? -8.485 3.657 2.388 1.00 98.31 107 SER A N 1
ATOM 848 C CA . SER A 1 107 ? -8.285 3.799 0.942 1.00 98.31 107 SER A CA 1
ATOM 849 C C . SER A 1 107 ? -6.809 3.995 0.574 1.00 98.31 107 SER A C 1
ATOM 851 O O . SER A 1 107 ? -6.307 3.371 -0.367 1.00 98.31 107 SER A O 1
ATOM 853 N N . ALA A 1 108 ? -6.089 4.838 1.318 1.00 98.31 108 ALA A N 1
ATOM 854 C CA . ALA A 1 108 ? -4.672 5.098 1.089 1.00 98.31 108 ALA A CA 1
ATOM 855 C C . ALA A 1 108 ? -3.812 3.853 1.360 1.00 98.31 108 ALA A C 1
ATOM 857 O O . ALA A 1 108 ? -3.031 3.457 0.492 1.00 98.31 108 ALA A O 1
ATOM 858 N N . PHE A 1 109 ? -4.008 3.173 2.490 1.00 98.56 109 PHE A N 1
ATOM 859 C CA . PHE A 1 109 ? -3.278 1.942 2.794 1.00 98.56 109 PHE A CA 1
ATOM 860 C C . PHE A 1 109 ? -3.599 0.813 1.818 1.00 98.56 109 PHE A C 1
ATOM 862 O O . PHE A 1 109 ? -2.699 0.094 1.398 1.00 98.56 109 PHE A O 1
ATOM 869 N N . THR A 1 110 ? -4.845 0.706 1.354 1.00 98.31 110 THR A N 1
ATOM 870 C CA . THR A 1 110 ? -5.215 -0.272 0.321 1.00 98.31 110 THR A CA 1
ATOM 871 C C . THR A 1 110 ? -4.438 -0.045 -0.978 1.00 98.31 110 THR A C 1
ATOM 873 O O . THR A 1 110 ? -3.991 -1.006 -1.605 1.00 98.31 110 THR A O 1
ATOM 876 N N . LYS A 1 111 ? -4.196 1.214 -1.368 1.00 97.31 111 LYS A N 1
ATOM 877 C CA . LYS A 1 111 ? -3.318 1.527 -2.509 1.00 97.31 111 LYS A CA 1
ATOM 878 C C . LYS A 1 111 ? -1.859 1.174 -2.226 1.00 97.31 111 LYS A C 1
ATOM 880 O O . LYS A 1 111 ? -1.196 0.659 -3.121 1.00 97.31 111 LYS A O 1
ATOM 885 N N . ALA A 1 112 ? -1.365 1.412 -1.011 1.00 97.62 112 ALA A N 1
ATOM 886 C CA . ALA A 1 112 ? -0.010 1.019 -0.620 1.00 97.62 112 ALA A CA 1
ATOM 887 C C . ALA A 1 112 ? 0.182 -0.509 -0.702 1.00 97.62 112 ALA A C 1
ATOM 889 O O . ALA A 1 112 ? 1.143 -0.966 -1.316 1.00 97.62 112 ALA A O 1
ATOM 890 N N . ILE A 1 113 ? -0.774 -1.289 -0.187 1.00 97.06 113 ILE A N 1
ATOM 891 C CA . ILE A 1 113 ? -0.785 -2.761 -0.247 1.00 97.06 113 ILE A CA 1
ATOM 892 C C . ILE A 1 113 ? -0.851 -3.261 -1.696 1.00 97.06 113 ILE A C 1
ATOM 894 O O . ILE A 1 113 ? -0.186 -4.228 -2.050 1.00 97.06 113 ILE A O 1
ATOM 898 N N . ALA A 1 114 ? -1.610 -2.593 -2.570 1.00 95.56 114 ALA A N 1
ATOM 899 C CA . ALA A 1 114 ? -1.673 -2.971 -3.982 1.00 95.56 114 ALA A CA 1
ATOM 900 C C . ALA A 1 114 ? -0.317 -2.827 -4.704 1.00 95.56 114 ALA A C 1
ATOM 902 O O . ALA A 1 114 ? -0.075 -3.518 -5.693 1.00 95.56 114 ALA A O 1
ATOM 903 N N . ILE A 1 115 ? 0.552 -1.932 -4.222 1.00 94.06 115 ILE A N 1
ATOM 904 C CA . ILE A 1 115 ? 1.892 -1.698 -4.773 1.00 94.06 115 ILE A CA 1
ATOM 905 C C . ILE A 1 115 ? 2.915 -2.640 -4.130 1.00 94.06 115 ILE A C 1
ATOM 907 O O . ILE A 1 115 ? 3.707 -3.252 -4.842 1.00 94.06 115 ILE A O 1
ATOM 911 N N . GLU A 1 116 ? 2.880 -2.782 -2.803 1.00 94.12 116 GLU A N 1
ATOM 912 C CA . GLU A 1 116 ? 3.743 -3.686 -2.033 1.00 94.12 116 GLU A CA 1
ATOM 913 C C . GLU A 1 116 ? 2.878 -4.643 -1.187 1.00 94.12 116 GLU A C 1
ATOM 915 O O . GLU A 1 116 ? 2.593 -4.363 -0.020 1.00 94.12 116 GLU A O 1
ATOM 920 N N . PRO A 1 117 ? 2.478 -5.811 -1.728 1.00 94.69 117 PRO A N 1
ATOM 921 C CA . PRO A 1 117 ? 1.538 -6.723 -1.060 1.00 94.69 117 PRO A CA 1
ATOM 922 C C . PRO A 1 117 ? 2.050 -7.364 0.230 1.00 94.69 117 PRO A C 1
ATOM 924 O O . PRO A 1 117 ? 1.279 -8.009 0.931 1.00 94.69 117 PRO A O 1
ATOM 927 N N . LYS A 1 118 ? 3.348 -7.225 0.518 1.00 94.94 118 LYS A N 1
ATOM 928 C CA . LYS A 1 118 ? 4.027 -7.770 1.704 1.00 94.94 118 LYS A CA 1
ATOM 929 C C . LYS A 1 118 ? 4.467 -6.675 2.679 1.00 94.94 118 LYS A C 1
ATOM 931 O O . LYS A 1 118 ? 5.310 -6.914 3.538 1.00 94.94 118 LYS A O 1
ATOM 936 N N . ALA A 1 119 ? 3.958 -5.457 2.505 1.00 94.94 119 ALA A N 1
ATOM 937 C CA . ALA A 1 119 ? 4.271 -4.325 3.360 1.00 94.94 119 ALA A CA 1
ATOM 938 C C . ALA A 1 119 ? 3.486 -4.400 4.670 1.00 94.94 119 ALA A C 1
ATOM 940 O O . ALA A 1 119 ? 2.343 -3.947 4.759 1.00 94.94 119 ALA A O 1
ATOM 941 N N . ALA A 1 120 ? 4.117 -4.963 5.694 1.00 97.06 120 ALA A N 1
ATOM 942 C CA . ALA A 1 120 ? 3.514 -5.155 7.002 1.00 97.06 120 ALA A CA 1
ATOM 943 C C . ALA A 1 120 ? 3.087 -3.825 7.666 1.00 97.06 120 ALA A C 1
ATOM 945 O O . ALA A 1 120 ? 2.124 -3.806 8.424 1.00 97.06 120 ALA A O 1
ATOM 946 N N . GLU A 1 121 ? 3.748 -2.700 7.373 1.00 97.00 121 GLU A N 1
ATOM 947 C CA . GLU A 1 121 ? 3.357 -1.383 7.900 1.00 97.00 121 GLU A CA 1
ATOM 948 C C . GLU A 1 121 ? 2.031 -0.880 7.310 1.00 97.00 121 GLU A C 1
ATOM 950 O O . GLU A 1 121 ? 1.258 -0.214 7.994 1.00 97.00 121 GLU A O 1
ATOM 955 N N . ALA A 1 122 ? 1.744 -1.201 6.045 1.00 97.94 122 ALA A N 1
ATOM 956 C CA . ALA A 1 122 ? 0.501 -0.782 5.402 1.00 97.94 122 ALA A CA 1
ATOM 957 C C . ALA A 1 122 ? -0.706 -1.588 5.903 1.00 97.94 122 ALA A C 1
ATOM 959 O O . ALA A 1 122 ? -1.784 -1.018 6.066 1.00 97.94 122 ALA A O 1
ATOM 960 N N . TYR A 1 123 ? -0.525 -2.888 6.174 1.00 98.50 123 TYR A N 1
ATOM 961 C CA . TYR A 1 123 ? -1.559 -3.704 6.821 1.00 98.50 123 TYR A CA 1
ATOM 962 C C . TYR A 1 123 ? -1.850 -3.216 8.235 1.00 98.50 123 TYR A C 1
ATOM 964 O O . TYR A 1 123 ? -3.011 -3.047 8.582 1.00 98.50 123 TYR A O 1
ATOM 972 N N . GLU A 1 124 ? -0.817 -2.917 9.024 1.00 98.06 124 GLU A N 1
ATOM 973 C CA . GLU A 1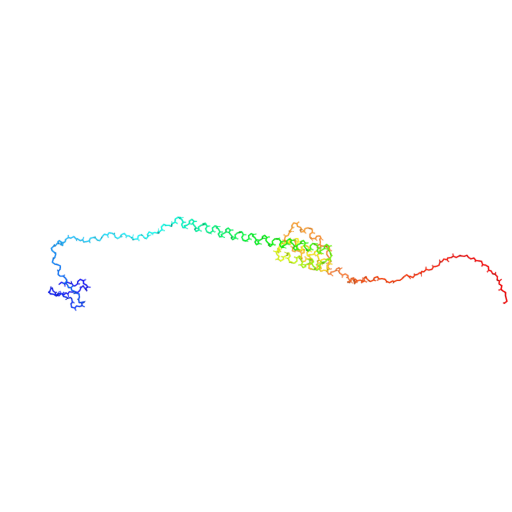 124 ? -1.008 -2.397 10.378 1.00 98.06 124 GLU A CA 1
ATOM 974 C C . GLU A 1 124 ? -1.748 -1.057 10.382 1.00 98.06 124 GLU A C 1
ATOM 976 O O . GLU A 1 124 ? -2.732 -0.911 11.098 1.00 98.06 124 GLU A O 1
ATOM 981 N N . GLY A 1 125 ? -1.335 -0.099 9.545 1.00 98.00 125 GLY A N 1
ATOM 982 C CA . GLY A 1 125 ? -2.018 1.193 9.464 1.00 98.00 125 GLY A CA 1
ATOM 983 C C . GLY A 1 125 ? -3.483 1.061 9.032 1.00 98.00 125 GLY A C 1
ATOM 984 O O . GLY A 1 125 ? -4.349 1.792 9.516 1.00 98.00 125 GLY A O 1
ATOM 985 N N . ARG A 1 126 ? -3.793 0.100 8.152 1.00 98.56 126 ARG A N 1
ATOM 986 C CA . ARG A 1 126 ? -5.177 -0.188 7.763 1.00 98.56 126 ARG A CA 1
ATOM 987 C C . ARG A 1 126 ? -5.960 -0.869 8.885 1.00 98.56 126 ARG A C 1
ATOM 989 O O . ARG A 1 126 ? -7.106 -0.491 9.107 1.00 98.56 126 ARG A O 1
ATOM 996 N N . ALA A 1 127 ? -5.341 -1.794 9.618 1.00 98.12 127 ALA A N 1
ATOM 997 C CA . ALA A 1 127 ? -5.932 -2.409 10.800 1.00 98.12 127 ALA A CA 1
ATOM 998 C C . ALA A 1 127 ? -6.268 -1.350 11.856 1.00 98.12 127 ALA A C 1
ATOM 1000 O O . ALA A 1 127 ? -7.407 -1.290 12.303 1.00 98.12 127 ALA A O 1
ATOM 1001 N N . ASP A 1 128 ? -5.328 -0.456 12.182 1.00 97.88 128 ASP A N 1
ATOM 1002 C CA . ASP A 1 128 ? -5.553 0.660 13.105 1.00 97.88 128 ASP A CA 1
ATOM 1003 C C . ASP A 1 128 ? -6.735 1.536 12.632 1.00 97.88 128 ASP A C 1
ATOM 1005 O O . ASP A 1 128 ? -7.580 1.933 13.438 1.00 97.88 128 ASP A O 1
ATOM 1009 N N . ALA A 1 129 ? -6.854 1.806 11.325 1.00 98.31 129 ALA A N 1
ATOM 1010 C CA . ALA A 1 129 ? -7.995 2.540 10.771 1.00 98.31 129 ALA A CA 1
ATOM 1011 C C . ALA A 1 129 ? -9.323 1.783 10.963 1.00 98.31 129 ALA A C 1
ATOM 1013 O O . ALA A 1 129 ? -10.299 2.380 11.415 1.00 98.31 129 ALA A O 1
ATOM 1014 N N . TYR A 1 130 ? -9.351 0.474 10.697 1.00 98.19 130 TYR A N 1
ATOM 1015 C CA . TYR A 1 130 ? -10.529 -0.369 10.919 1.00 98.19 130 TYR A CA 1
ATOM 1016 C C . TYR A 1 130 ? -10.930 -0.458 12.392 1.00 98.19 130 TYR A C 1
ATOM 1018 O O . TYR A 1 130 ? -12.118 -0.417 12.697 1.00 98.19 130 TYR A O 1
ATOM 1026 N N . VAL A 1 131 ? -9.969 -0.502 13.322 1.00 96.81 131 VAL A N 1
ATOM 1027 C CA . VAL A 1 131 ? -10.255 -0.457 14.767 1.00 96.81 131 VAL A CA 1
ATOM 1028 C C . VAL A 1 131 ? -11.011 0.818 15.132 1.00 96.81 131 VAL A C 1
ATOM 1030 O O . VAL A 1 131 ? -11.986 0.763 15.879 1.00 96.81 131 VAL A O 1
ATOM 1033 N N . ASN A 1 132 ? -10.596 1.961 14.581 1.00 96.25 132 ASN A N 1
ATOM 1034 C CA . ASN A 1 132 ? -11.272 3.236 14.817 1.00 96.25 132 ASN A CA 1
ATOM 1035 C C . ASN A 1 132 ? -12.649 3.321 14.133 1.00 96.25 132 ASN A C 1
ATOM 1037 O O . ASN A 1 132 ? -13.531 4.011 14.638 1.00 96.25 132 ASN A O 1
ATOM 1041 N N . LEU A 1 133 ? -12.850 2.600 13.026 1.00 96.38 133 LEU A N 1
ATOM 1042 C CA . LEU A 1 133 ? -14.155 2.425 12.372 1.00 96.38 133 LEU A CA 1
ATOM 1043 C C . LEU A 1 133 ? -15.039 1.362 13.045 1.00 96.38 133 LEU A C 1
ATOM 1045 O O . LEU A 1 133 ? -16.169 1.163 12.617 1.00 96.38 133 LEU A O 1
ATOM 1049 N N . GLN A 1 134 ? -14.548 0.691 14.094 1.00 95.38 134 GLN A N 1
ATOM 1050 C CA . GLN A 1 134 ? -15.210 -0.440 14.761 1.00 95.38 134 GLN A CA 1
ATOM 1051 C C . GLN A 1 134 ? -15.405 -1.679 13.863 1.00 95.38 134 GLN A C 1
ATOM 1053 O O . GLN A 1 134 ? -16.159 -2.593 14.191 1.00 95.38 134 GLN A O 1
ATOM 1058 N N . GLU A 1 135 ? -14.665 -1.768 12.758 1.00 96.00 135 GLU A N 1
ATOM 1059 C CA . GLU A 1 135 ? -14.652 -2.917 11.850 1.00 96.00 135 GLU A CA 1
ATOM 1060 C C . GLU A 1 135 ? -13.627 -3.966 12.324 1.00 96.00 135 GLU A C 1
ATOM 1062 O O . GLU A 1 135 ? -12.638 -4.278 11.656 1.00 96.00 135 GLU A O 1
ATOM 1067 N N . TYR A 1 136 ? -13.841 -4.502 13.529 1.00 95.69 136 TYR A N 1
ATOM 1068 C CA . TYR A 1 136 ? -12.847 -5.323 14.234 1.00 95.69 136 TYR A CA 1
ATOM 1069 C C . TYR A 1 136 ? -12.473 -6.622 13.512 1.00 95.69 136 TYR A C 1
ATOM 1071 O O . TYR A 1 136 ? -11.319 -7.043 13.584 1.00 95.69 136 TYR A O 1
ATOM 1079 N N . ASP A 1 137 ? -13.405 -7.237 12.783 1.00 95.12 137 ASP A N 1
ATOM 1080 C CA . ASP A 1 137 ? -13.126 -8.453 12.010 1.00 95.12 137 ASP A CA 1
ATOM 1081 C C . ASP A 1 137 ? -12.110 -8.186 10.893 1.00 95.12 137 ASP A C 1
ATOM 1083 O O . ASP A 1 137 ? -11.179 -8.965 10.688 1.00 95.12 137 ASP A O 1
ATOM 1087 N N . LEU A 1 138 ? -12.240 -7.045 10.207 1.00 96.25 138 LEU A N 1
ATOM 1088 C CA . LEU A 1 138 ? -11.297 -6.631 9.170 1.00 96.25 138 LEU A CA 1
ATOM 1089 C C . LEU A 1 138 ? -9.945 -6.243 9.775 1.00 96.25 138 LEU A C 1
ATOM 1091 O O . LEU A 1 138 ? -8.904 -6.612 9.229 1.00 96.25 138 LEU A O 1
ATOM 1095 N N . ALA A 1 139 ? -9.949 -5.581 10.936 1.00 97.56 139 ALA A N 1
ATOM 1096 C CA . ALA A 1 139 ? -8.724 -5.281 11.671 1.00 97.56 139 ALA A CA 1
ATOM 1097 C C . ALA A 1 139 ? -7.959 -6.553 12.072 1.00 97.56 139 ALA A C 1
ATOM 1099 O O . ALA A 1 139 ? -6.742 -6.606 11.896 1.00 97.56 139 ALA A O 1
ATOM 1100 N N . ARG A 1 140 ? -8.650 -7.598 12.559 1.00 97.00 140 ARG A N 1
ATOM 1101 C CA . ARG A 1 140 ? -8.019 -8.887 12.906 1.00 97.00 140 ARG A CA 1
ATOM 1102 C C . ARG A 1 140 ? -7.321 -9.513 11.705 1.00 97.00 140 ARG A C 1
ATOM 1104 O O . ARG A 1 140 ? -6.159 -9.889 11.820 1.00 97.00 140 ARG A O 1
ATOM 1111 N N . VAL A 1 141 ? -7.998 -9.566 10.557 1.00 97.31 141 VAL A N 1
ATOM 1112 C CA . VAL A 1 141 ? -7.425 -10.116 9.318 1.00 97.31 141 VAL A CA 1
ATOM 1113 C C . VAL A 1 141 ? -6.167 -9.351 8.905 1.00 97.31 141 VAL A C 1
ATOM 1115 O O . VAL A 1 141 ? -5.159 -9.953 8.535 1.00 97.31 141 VAL A O 1
ATOM 1118 N N . ASP A 1 142 ? -6.185 -8.022 8.977 1.00 98.00 142 ASP A N 1
ATOM 1119 C CA . ASP A 1 142 ? -5.010 -7.226 8.629 1.00 98.00 142 ASP A CA 1
ATOM 1120 C C . ASP A 1 142 ? -3.864 -7.408 9.631 1.00 98.00 142 ASP A C 1
ATOM 1122 O O . ASP A 1 142 ? -2.720 -7.560 9.208 1.00 98.00 142 ASP A O 1
ATOM 1126 N N . TYR A 1 143 ? -4.142 -7.496 10.932 1.00 98.06 143 TYR A N 1
ATOM 1127 C CA . TYR A 1 143 ? -3.124 -7.826 11.931 1.00 98.06 143 TYR A CA 1
ATOM 1128 C C . TYR A 1 143 ? -2.520 -9.221 11.732 1.00 98.06 143 TYR A C 1
ATOM 1130 O O . TYR A 1 143 ? -1.310 -9.388 11.875 1.00 98.06 143 TYR A O 1
ATOM 1138 N N . GLU A 1 144 ? -3.308 -10.219 11.336 1.00 97.44 144 GLU A N 1
ATOM 1139 C CA . GLU A 1 144 ? -2.782 -11.543 10.983 1.00 97.44 144 GLU A CA 1
ATOM 1140 C C . GLU A 1 144 ? -1.819 -11.473 9.788 1.00 97.44 144 GLU A C 1
ATOM 1142 O O . GLU A 1 144 ? -0.742 -12.073 9.833 1.00 97.44 144 GLU A O 1
ATOM 1147 N N . ASN A 1 145 ? -2.131 -10.664 8.769 1.00 97.56 145 ASN A N 1
ATOM 1148 C CA . ASN A 1 145 ? -1.207 -10.405 7.660 1.00 97.56 145 ASN A CA 1
ATOM 1149 C C . ASN A 1 145 ? 0.102 -9.751 8.141 1.00 97.56 145 ASN A C 1
ATOM 1151 O O . ASN A 1 145 ? 1.175 -10.058 7.620 1.00 97.56 145 ASN A O 1
ATOM 1155 N N . VAL A 1 146 ? 0.055 -8.873 9.152 1.00 97.88 146 VAL A N 1
ATOM 1156 C CA . VAL A 1 146 ? 1.278 -8.302 9.746 1.00 97.88 146 VAL A CA 1
ATOM 1157 C C . VAL A 1 146 ? 2.161 -9.401 10.334 1.00 97.88 146 VAL A C 1
ATOM 1159 O O . VAL A 1 146 ? 3.365 -9.395 10.086 1.00 97.88 146 VAL A O 1
ATOM 1162 N N . ILE A 1 147 ? 1.580 -10.358 11.064 1.00 97.50 147 ILE A N 1
ATOM 1163 C CA . ILE A 1 147 ? 2.314 -11.491 11.650 1.00 97.50 147 ILE A CA 1
ATOM 1164 C C . ILE A 1 147 ? 2.932 -12.368 10.551 1.00 97.50 147 ILE A C 1
ATOM 1166 O O . ILE A 1 147 ? 4.071 -12.813 10.690 1.00 97.50 147 ILE A O 1
ATOM 1170 N N . GLU A 1 148 ? 2.216 -12.589 9.445 1.00 97.06 148 GLU A N 1
ATOM 1171 C CA . GLU A 1 148 ? 2.721 -13.370 8.310 1.00 97.06 148 GLU A CA 1
ATOM 1172 C C . GLU A 1 148 ? 3.935 -12.707 7.635 1.00 97.06 148 GLU A C 1
ATOM 1174 O O . GLU A 1 148 ? 4.914 -13.384 7.307 1.00 97.06 148 GLU A O 1
ATOM 1179 N N . TYR A 1 149 ? 3.893 -11.387 7.429 1.00 96.62 149 TYR A N 1
ATOM 1180 C CA . TYR A 1 149 ? 4.938 -10.667 6.694 1.00 96.62 149 TYR A CA 1
ATOM 1181 C C . TYR A 1 149 ? 6.077 -10.125 7.570 1.00 96.62 149 TYR A C 1
ATOM 1183 O O . TYR A 1 149 ? 7.172 -9.904 7.053 1.00 96.62 149 TYR A O 1
ATOM 1191 N N . ALA A 1 150 ? 5.839 -9.928 8.867 1.00 96.25 150 ALA A N 1
ATOM 1192 C CA . ALA A 1 150 ? 6.790 -9.402 9.847 1.00 96.25 150 ALA A CA 1
ATOM 1193 C C . ALA A 1 150 ? 6.709 -10.198 11.169 1.00 96.25 150 ALA A C 1
ATOM 1195 O O . ALA A 1 150 ? 6.238 -9.676 12.187 1.00 96.25 150 ALA A O 1
ATOM 1196 N N . PRO A 1 151 ? 7.162 -11.468 11.188 1.00 95.69 151 PRO A N 1
ATOM 1197 C CA . PRO A 1 151 ? 7.044 -12.346 12.356 1.00 95.69 151 PRO A CA 1
ATOM 1198 C C . PRO A 1 151 ? 7.802 -11.826 13.587 1.00 95.69 151 PRO A C 1
ATOM 1200 O O . PRO A 1 151 ? 7.449 -12.138 14.719 1.00 95.69 151 PRO A O 1
ATOM 1203 N N . GLU A 1 152 ? 8.818 -10.983 13.409 1.00 95.75 152 GLU A N 1
ATOM 1204 C CA . GLU A 1 152 ? 9.511 -10.305 14.507 1.00 95.75 152 GLU A CA 1
ATOM 1205 C C . GLU A 1 152 ? 8.605 -9.356 15.308 1.00 95.75 152 GLU A C 1
ATOM 1207 O O . GLU A 1 152 ? 8.900 -9.068 16.468 1.00 95.75 152 GLU A O 1
ATOM 1212 N N . ARG A 1 153 ? 7.498 -8.902 14.708 1.00 94.88 153 ARG A N 1
ATOM 1213 C CA . ARG A 1 153 ? 6.481 -8.058 15.349 1.00 94.88 153 ARG A CA 1
ATOM 1214 C C . ARG A 1 153 ? 5.305 -8.862 15.894 1.00 94.88 153 ARG A C 1
ATOM 1216 O O . ARG A 1 153 ? 4.383 -8.278 16.451 1.00 94.88 153 ARG A O 1
ATOM 1223 N N . GLU A 1 154 ? 5.337 -10.195 15.803 1.00 95.00 154 GLU A N 1
ATOM 1224 C CA . GLU A 1 154 ? 4.236 -11.060 16.241 1.00 95.00 154 GLU A CA 1
ATOM 1225 C C . GLU A 1 154 ? 3.793 -10.761 17.674 1.00 95.00 154 GLU A C 1
ATOM 1227 O O . GLU A 1 154 ? 2.602 -10.634 17.938 1.00 95.00 154 GLU A O 1
ATOM 1232 N N . HIS A 1 155 ? 4.744 -10.624 18.601 1.00 95.19 155 HIS A N 1
ATOM 1233 C CA . HIS A 1 155 ? 4.418 -10.372 20.002 1.00 95.19 155 HIS A CA 1
ATOM 1234 C C . HIS A 1 155 ? 3.662 -9.050 20.195 1.00 95.19 155 HIS A C 1
ATOM 1236 O O . HIS A 1 155 ? 2.680 -9.019 20.928 1.00 95.19 155 HIS A O 1
ATOM 1242 N N . GLU A 1 156 ? 4.087 -7.987 19.510 1.00 94.75 156 GLU A N 1
ATOM 1243 C CA . GLU A 1 156 ? 3.441 -6.670 19.552 1.00 94.75 156 GLU A CA 1
ATOM 1244 C C . GLU A 1 156 ? 2.019 -6.728 18.980 1.00 94.75 156 GLU A C 1
ATOM 1246 O O . GLU A 1 156 ? 1.072 -6.245 19.598 1.00 94.75 156 GLU A O 1
ATOM 1251 N N . ILE A 1 157 ? 1.853 -7.376 17.828 1.00 97.19 157 ILE A N 1
ATOM 1252 C CA . ILE A 1 157 ? 0.556 -7.468 17.152 1.00 97.19 157 ILE A CA 1
ATOM 1253 C C . ILE A 1 157 ? -0.419 -8.381 17.899 1.00 97.19 157 ILE A C 1
ATOM 1255 O O . ILE A 1 157 ? -1.613 -8.093 17.943 1.00 97.19 157 ILE A O 1
ATOM 1259 N N . ARG A 1 158 ? 0.065 -9.448 18.546 1.00 95.69 158 ARG A N 1
ATOM 1260 C CA . ARG A 1 158 ? -0.775 -10.296 19.404 1.00 95.69 158 ARG A CA 1
ATOM 1261 C C . ARG A 1 158 ? -1.385 -9.518 20.565 1.00 95.69 158 ARG A C 1
ATOM 1263 O O . ARG A 1 158 ? -2.557 -9.721 20.845 1.00 95.69 158 ARG A O 1
ATOM 1270 N N . VAL A 1 159 ? -0.638 -8.596 21.174 1.00 95.69 159 VAL A N 1
ATOM 1271 C CA . VAL A 1 159 ? -1.188 -7.717 22.220 1.00 95.69 159 VAL A CA 1
ATOM 1272 C C . VAL A 1 159 ? -2.335 -6.872 21.659 1.00 95.69 159 VAL A C 1
ATOM 1274 O O . VAL A 1 159 ? -3.419 -6.875 22.230 1.00 95.69 159 VAL A O 1
ATOM 1277 N N . LYS A 1 160 ? -2.148 -6.241 20.489 1.00 95.12 160 LYS A N 1
ATOM 1278 C CA . LYS A 1 160 ? -3.222 -5.477 19.827 1.00 95.12 160 LYS A CA 1
ATOM 1279 C C . LYS A 1 160 ? -4.452 -6.341 19.524 1.00 95.12 160 LYS A C 1
ATOM 1281 O O . LYS A 1 160 ? -5.571 -5.882 19.708 1.00 95.12 160 LYS A O 1
ATOM 1286 N N . LEU A 1 161 ? -4.255 -7.577 19.060 1.00 94.06 161 LEU A N 1
ATOM 1287 C CA . LEU A 1 161 ? -5.331 -8.531 18.760 1.00 94.06 161 LEU A CA 1
ATOM 1288 C C . LEU A 1 161 ? -6.119 -8.956 20.005 1.00 94.06 161 LEU A C 1
ATOM 1290 O O . LEU A 1 161 ? -7.341 -9.112 19.917 1.00 94.06 161 LEU A O 1
ATOM 1294 N N . ASP A 1 162 ? -5.433 -9.157 21.129 1.00 92.50 162 ASP A N 1
ATOM 1295 C CA 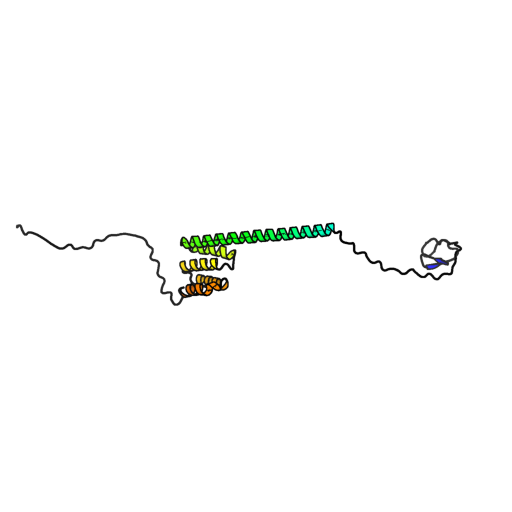. ASP A 1 162 ? -6.047 -9.523 22.408 1.00 92.50 162 ASP A CA 1
ATOM 1296 C C . ASP A 1 162 ? -6.896 -8.368 22.974 1.00 92.50 162 ASP A C 1
ATOM 1298 O O . ASP A 1 162 ? -7.927 -8.617 23.602 1.00 92.50 162 ASP A O 1
ATOM 1302 N N . ASP A 1 163 ? -6.515 -7.117 22.687 1.00 90.56 163 ASP A N 1
ATOM 1303 C CA . ASP A 1 163 ? -7.248 -5.908 23.088 1.00 90.56 163 ASP A CA 1
ATOM 1304 C C . ASP A 1 163 ? -8.512 -5.644 22.242 1.00 90.56 163 ASP A C 1
ATOM 1306 O O . ASP A 1 163 ? -9.378 -4.859 22.641 1.00 90.56 163 ASP A O 1
ATOM 1310 N N . LEU A 1 164 ? -8.651 -6.279 21.071 1.00 91.88 164 LEU A N 1
ATOM 1311 C CA . LEU A 1 164 ? -9.809 -6.064 20.201 1.00 91.88 164 LEU A CA 1
ATOM 1312 C C . LEU A 1 164 ? -11.092 -6.694 20.776 1.00 91.88 164 LEU A C 1
ATOM 1314 O O . LEU A 1 164 ? -11.063 -7.841 21.239 1.00 91.88 164 LEU A O 1
ATOM 1318 N N . PRO A 1 165 ? -12.256 -6.024 20.646 1.00 88.81 165 PRO A N 1
ATOM 1319 C CA . PRO A 1 165 ? -13.552 -6.609 20.975 1.00 88.81 165 PRO A CA 1
ATOM 1320 C C . PRO A 1 165 ? -13.818 -7.899 20.189 1.00 88.81 165 PRO A C 1
ATOM 1322 O O . PRO A 1 165 ? -13.428 -8.046 19.029 1.00 88.81 165 PRO A O 1
ATOM 1325 N N . ASN A 1 166 ? -14.496 -8.843 20.827 1.00 78.69 166 ASN A N 1
ATOM 1326 C CA . ASN A 1 166 ? -14.958 -10.102 20.256 1.00 78.69 166 ASN A CA 1
ATOM 1327 C C . ASN A 1 166 ? -16.489 -10.107 20.215 1.00 78.69 166 ASN A C 1
ATOM 1329 O O . ASN A 1 166 ? -17.142 -9.461 21.028 1.00 78.69 166 ASN A O 1
ATOM 1333 N N . ALA A 1 167 ? -17.084 -10.893 19.319 1.00 68.00 167 ALA A N 1
ATOM 1334 C CA . ALA A 1 167 ? -18.543 -11.012 19.227 1.00 68.00 167 ALA A CA 1
ATOM 1335 C C . ALA A 1 167 ? -19.216 -11.375 20.574 1.00 68.00 167 ALA A C 1
ATOM 1337 O O . ALA A 1 167 ? -20.345 -10.972 20.832 1.00 68.00 167 ALA A O 1
ATOM 1338 N N . ASP A 1 168 ? -18.499 -12.062 21.470 1.00 64.50 168 ASP A N 1
ATOM 1339 C CA . ASP A 1 168 ? -18.993 -12.464 22.793 1.00 64.50 168 ASP A CA 1
ATOM 1340 C C . ASP A 1 168 ? -18.999 -11.329 23.843 1.00 64.50 168 ASP A C 1
ATOM 1342 O O . ASP A 1 168 ? -19.581 -11.492 24.916 1.00 64.50 168 ASP A O 1
ATOM 1346 N N . ASN A 1 169 ? -18.340 -10.192 23.575 1.00 60.66 169 ASN A N 1
ATOM 1347 C CA . ASN A 1 169 ? -18.216 -9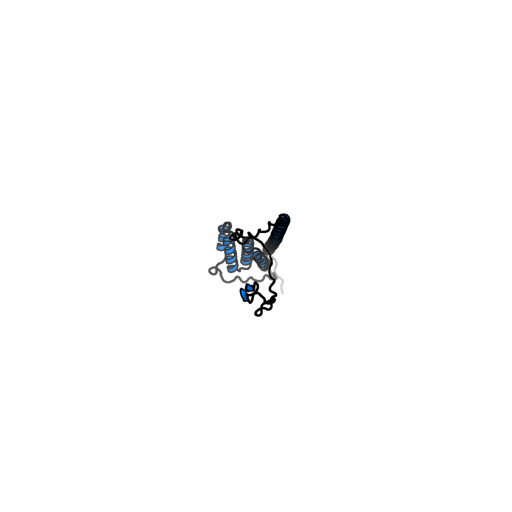.054 24.498 1.00 60.66 169 ASN A CA 1
ATOM 1348 C C . ASN A 1 169 ? -18.794 -7.729 23.956 1.00 60.66 169 ASN A C 1
ATOM 1350 O O . ASN A 1 169 ? -18.666 -6.695 24.615 1.00 60.66 169 ASN A O 1
ATOM 1354 N N . GLN A 1 170 ? -19.489 -7.759 22.815 1.00 55.84 170 GLN A N 1
ATOM 1355 C CA . GLN A 1 170 ? -20.284 -6.636 22.318 1.00 55.84 170 GLN A CA 1
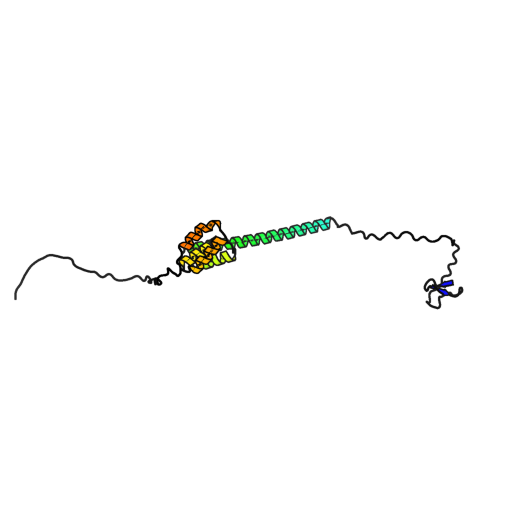ATOM 1356 C C . GLN A 1 170 ? -21.618 -6.575 23.084 1.00 55.84 170 GLN A C 1
ATOM 1358 O O . GLN A 1 170 ? -22.604 -7.221 22.733 1.00 55.84 170 GLN A O 1
ATOM 1363 N N . GLY A 1 171 ? -21.638 -5.818 24.186 1.00 50.75 171 GLY A N 1
ATOM 1364 C CA . GLY A 1 171 ? -22.890 -5.305 24.755 1.00 50.75 171 GLY A CA 1
ATOM 1365 C C . GLY A 1 171 ? -23.622 -4.420 23.733 1.00 50.75 171 GLY A C 1
ATOM 1366 O O . GLY A 1 171 ? -22.984 -3.952 22.790 1.00 50.75 171 GLY A O 1
ATOM 1367 N N . PRO A 1 172 ? -24.946 -4.211 23.877 1.00 46.59 172 PRO A N 1
ATOM 1368 C CA . PRO A 1 172 ? -25.753 -3.543 22.860 1.00 46.59 172 PRO A CA 1
ATOM 1369 C C . PRO A 1 172 ? -25.173 -2.164 22.532 1.00 46.59 172 PRO A C 1
ATOM 1371 O O . PRO A 1 172 ? -24.883 -1.387 23.439 1.00 46.59 172 PRO A O 1
ATOM 1374 N N . GLU A 1 173 ? -24.998 -1.939 21.231 1.00 50.59 173 GLU A N 1
ATOM 1375 C CA . GLU A 1 173 ? -24.487 -0.745 20.558 1.00 50.59 17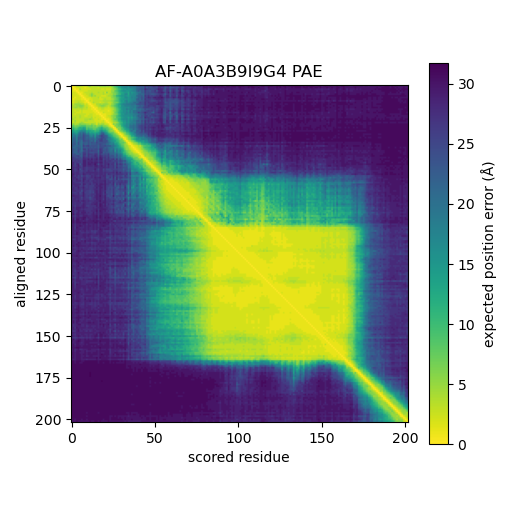3 GLU A CA 1
ATOM 1376 C C . GLU A 1 173 ? -24.774 0.544 21.346 1.00 50.59 173 GLU A C 1
ATOM 1378 O O . GLU A 1 173 ? -25.928 0.929 21.544 1.00 50.59 173 GLU A O 1
ATOM 1383 N N . GLU A 1 174 ? -23.720 1.223 21.810 1.00 43.97 174 GLU A N 1
ATOM 1384 C CA . GLU A 1 174 ? -23.840 2.571 22.359 1.00 43.97 174 GLU A CA 1
ATOM 1385 C C . GLU A 1 174 ? -24.159 3.512 21.184 1.00 43.97 174 GLU A C 1
ATOM 1387 O O . GLU A 1 174 ? -23.273 3.968 20.458 1.00 43.97 174 GLU A O 1
ATOM 1392 N N . GLU A 1 175 ? -25.457 3.742 20.952 1.00 42.34 175 GLU A N 1
ATOM 1393 C CA . GLU A 1 175 ? -25.965 4.796 20.078 1.00 42.34 175 GLU A CA 1
ATOM 1394 C C . GLU A 1 175 ? -25.229 6.096 20.415 1.00 42.34 175 GLU A C 1
ATOM 1396 O O . GLU A 1 175 ? -25.383 6.678 21.492 1.00 42.34 175 GLU A O 1
ATOM 1401 N N . THR A 1 176 ? -24.403 6.552 19.478 1.00 40.47 176 THR A N 1
ATOM 1402 C CA . THR A 1 176 ? -23.725 7.839 19.573 1.00 40.47 176 THR A CA 1
ATOM 1403 C C . THR A 1 176 ? -24.784 8.941 19.600 1.00 40.47 176 THR A C 1
ATOM 1405 O O . THR A 1 176 ? -25.346 9.341 18.581 1.00 40.47 176 THR A O 1
ATOM 1408 N N . VAL A 1 177 ? -25.096 9.426 20.804 1.00 43.94 177 VAL A N 1
ATOM 1409 C CA . VAL A 1 177 ? -25.957 10.589 21.002 1.00 43.94 177 VAL A CA 1
ATOM 1410 C C . VAL A 1 177 ? -25.297 11.770 20.302 1.00 43.94 177 VAL A C 1
ATOM 1412 O O . VAL A 1 177 ? -24.248 12.275 20.700 1.00 43.94 177 VAL A O 1
ATOM 1415 N N . SER A 1 178 ? -25.944 12.192 19.222 1.00 44.41 178 SER A N 1
ATOM 1416 C CA . SER A 1 178 ? -25.693 13.415 18.480 1.00 44.41 178 SER A CA 1
ATOM 1417 C C . SER A 1 178 ? -25.485 14.602 19.426 1.00 44.41 178 SER A C 1
ATOM 1419 O O . SER A 1 178 ? -26.430 15.069 20.066 1.00 44.41 178 SER A O 1
ATOM 1421 N N . ASN A 1 179 ? -24.261 15.130 19.478 1.00 43.25 179 ASN A N 1
ATOM 1422 C CA . ASN A 1 179 ? -23.973 16.411 20.115 1.00 43.25 179 ASN A CA 1
ATOM 1423 C C . ASN A 1 179 ? -24.565 17.550 19.275 1.00 43.25 179 ASN A C 1
ATOM 1425 O O . ASN A 1 179 ? -23.912 18.106 18.393 1.00 43.25 179 ASN A O 1
ATOM 1429 N N . ALA A 1 180 ? -25.804 17.917 19.587 1.00 37.94 180 ALA A N 1
ATOM 1430 C CA . ALA A 1 180 ? -26.335 19.247 19.342 1.00 37.94 180 ALA A CA 1
ATOM 1431 C C . ALA A 1 180 ? -26.359 20.001 20.681 1.00 37.94 180 ALA A C 1
ATOM 1433 O O . ALA A 1 180 ? -27.142 19.679 21.570 1.00 37.94 180 ALA A O 1
ATOM 1434 N N . SER A 1 181 ? -25.498 21.004 20.841 1.00 41.62 181 SER A N 1
ATOM 1435 C CA . SER A 1 181 ? -25.650 22.018 21.900 1.00 41.62 181 SER A CA 1
ATOM 1436 C C . SER A 1 181 ? -26.644 23.108 21.449 1.00 41.62 181 SER A C 1
ATOM 1438 O O . SER A 1 181 ? -26.841 23.274 20.244 1.00 41.62 181 SER A O 1
ATOM 1440 N N . PRO A 1 182 ? -27.060 24.041 22.327 1.00 63.03 182 PRO A N 1
ATOM 1441 C CA . PRO A 1 182 ? -27.897 23.918 23.533 1.00 63.03 182 PRO A CA 1
ATOM 1442 C C . PRO A 1 182 ? -29.128 24.881 23.415 1.00 63.03 182 PRO A C 1
ATOM 1444 O O . PRO A 1 182 ? -29.202 25.629 22.437 1.00 63.03 182 PRO A O 1
ATOM 1447 N N . PRO A 1 183 ? -30.124 24.914 24.330 1.00 47.78 183 PRO A N 1
ATOM 1448 C CA . PRO A 1 183 ? -30.047 25.701 25.581 1.00 47.78 183 PRO A CA 1
ATOM 1449 C C . PRO A 1 183 ? -30.794 24.962 26.733 1.00 47.78 183 PRO A C 1
ATOM 1451 O O . PRO A 1 183 ? -31.319 23.878 26.533 1.00 47.78 183 PRO A O 1
ATOM 1454 N N . GLU A 1 184 ? -30.855 25.371 27.997 1.00 37.53 184 GLU A N 1
ATOM 1455 C CA . GLU A 1 184 ? -31.303 26.657 28.511 1.00 37.53 184 GLU A CA 1
ATOM 1456 C C . GLU A 1 184 ? -31.146 26.639 30.041 1.00 37.53 184 GLU A C 1
ATOM 1458 O O . GLU A 1 184 ? -31.430 25.645 30.712 1.00 37.53 184 GLU A O 1
ATOM 1463 N N . ASN A 1 185 ? -30.665 27.757 30.568 1.00 49.25 185 ASN A N 1
ATOM 1464 C CA . ASN A 1 185 ? -30.481 28.037 31.982 1.00 49.25 185 ASN A CA 1
ATOM 1465 C C . ASN A 1 185 ? -31.846 28.011 32.699 1.00 49.25 185 ASN A C 1
ATOM 1467 O O . ASN A 1 185 ? -32.755 28.742 32.304 1.00 49.25 185 ASN A O 1
ATOM 1471 N N . ARG A 1 186 ? -32.002 27.192 33.746 1.00 39.75 186 ARG A N 1
ATOM 1472 C CA . ARG A 1 186 ? -33.112 27.313 34.700 1.00 39.75 186 ARG A CA 1
ATOM 1473 C C . ARG A 1 186 ? -32.564 27.388 36.110 1.00 39.75 186 ARG A C 1
ATOM 1475 O O . ARG A 1 186 ? -32.063 26.407 36.652 1.00 39.75 186 ARG A O 1
ATOM 1482 N N . ASP A 1 187 ? -32.713 28.584 36.655 1.00 46.44 187 ASP A N 1
ATOM 1483 C CA . ASP A 1 187 ? -32.564 28.923 38.055 1.00 46.44 187 ASP A CA 1
ATOM 1484 C C . ASP A 1 187 ? -33.383 27.975 38.946 1.00 46.44 187 ASP A C 1
ATOM 1486 O O . ASP A 1 187 ? -34.561 27.710 38.693 1.00 46.44 187 ASP A O 1
ATOM 1490 N N . THR A 1 188 ? -32.770 27.515 40.033 1.00 40.53 188 THR A N 1
ATOM 1491 C CA . THR A 1 188 ? -33.476 26.978 41.203 1.00 40.53 188 THR A CA 1
ATOM 1492 C C . THR A 1 188 ? -32.986 27.680 42.470 1.00 40.53 188 THR A C 1
ATOM 1494 O O . THR A 1 188 ? -31.878 28.216 42.475 1.00 40.53 188 THR A O 1
ATOM 1497 N N . PRO A 1 189 ? -33.835 27.742 43.510 1.00 50.03 189 PRO A N 1
ATOM 1498 C CA . PRO A 1 189 ? -34.058 28.958 44.282 1.00 50.03 189 PRO A CA 1
ATOM 1499 C C . PRO A 1 189 ? -33.438 28.907 45.685 1.00 50.03 189 PRO A C 1
ATOM 1501 O O . PRO A 1 189 ? -32.814 27.924 46.072 1.00 50.03 189 PRO A O 1
ATOM 1504 N N . GLU A 1 190 ? -33.772 29.950 46.453 1.00 38.22 190 GLU A N 1
ATOM 1505 C CA . GLU A 1 190 ? -33.958 29.940 47.913 1.00 38.22 190 GLU A CA 1
ATOM 1506 C C . GLU A 1 190 ? -32.847 30.629 48.719 1.00 38.22 190 GLU A C 1
ATOM 1508 O O . GLU A 1 190 ? -32.002 30.012 49.361 1.00 38.22 190 GLU A O 1
ATOM 1513 N N . GLU A 1 191 ? -32.900 31.965 48.718 1.00 39.66 191 GLU A N 1
ATOM 1514 C CA . GLU A 1 191 ? -32.204 32.793 49.697 1.00 39.66 191 GLU A CA 1
ATOM 1515 C C . GLU A 1 191 ? -33.139 33.075 50.882 1.00 39.66 191 GLU A C 1
ATOM 1517 O O . GLU A 1 191 ? -34.224 33.649 50.763 1.00 39.66 191 GLU A O 1
ATOM 1522 N N . THR A 1 192 ? -32.707 32.608 52.045 1.00 43.25 192 THR A N 1
ATOM 1523 C CA . THR A 1 192 ? -33.325 32.832 53.344 1.00 43.25 192 THR A CA 1
ATOM 1524 C C . THR A 1 192 ? -33.053 34.239 53.880 1.00 43.25 192 THR A C 1
ATOM 1526 O O . THR A 1 192 ? -31.915 34.696 53.874 1.00 43.25 192 THR A O 1
ATOM 1529 N N . ALA A 1 193 ? -34.077 34.769 54.555 1.00 39.38 193 ALA A N 1
ATOM 1530 C CA . ALA A 1 193 ? -34.024 35.604 55.758 1.00 39.38 193 ALA A CA 1
ATOM 1531 C C . ALA A 1 193 ? -34.170 37.137 55.652 1.00 39.38 193 ALA A C 1
ATOM 1533 O O . ALA A 1 193 ? -33.508 37.837 54.898 1.00 39.38 193 ALA A O 1
ATOM 1534 N N . ALA A 1 194 ? -34.962 37.597 56.629 1.00 39.94 194 ALA A N 1
ATOM 1535 C CA . ALA A 1 194 ? -34.964 38.891 57.306 1.00 39.94 194 ALA A CA 1
ATOM 1536 C C . ALA A 1 194 ? -35.835 40.028 56.734 1.00 39.94 194 ALA A C 1
ATOM 1538 O O . ALA A 1 194 ? -35.413 40.833 55.917 1.00 39.94 194 ALA A O 1
ATOM 1539 N N . GLY A 1 195 ? -36.974 40.233 57.406 1.00 38.25 195 GLY A N 1
ATOM 1540 C CA . GLY A 1 195 ? -37.109 41.467 58.181 1.00 38.25 195 GLY A CA 1
ATOM 1541 C C . GLY A 1 195 ? -38.305 42.368 57.876 1.00 38.25 195 GLY A C 1
ATOM 1542 O O . GLY A 1 195 ? -38.440 42.918 56.794 1.00 38.25 195 GLY A O 1
ATOM 1543 N N . SER A 1 196 ? -39.029 42.658 58.960 1.00 42.09 196 SER A N 1
ATOM 1544 C CA . SER A 1 196 ? -39.624 43.962 59.274 1.00 42.09 196 SER A CA 1
ATOM 1545 C C . SER A 1 196 ? -41.083 44.250 58.882 1.00 42.09 196 SER A C 1
ATOM 1547 O O . SER A 1 196 ? -41.435 44.520 57.741 1.00 42.09 196 SER A O 1
ATOM 1549 N N . THR A 1 197 ? -41.847 44.414 59.968 1.00 50.59 197 THR A N 1
ATOM 1550 C CA . THR A 1 197 ? -42.885 45.428 60.240 1.00 50.59 197 THR A CA 1
ATOM 1551 C C . THR A 1 197 ? -44.327 45.230 59.754 1.00 50.59 197 THR A C 1
ATOM 1553 O O . THR A 1 197 ? -44.662 45.266 58.578 1.00 50.59 197 THR A O 1
ATOM 1556 N N . ILE A 1 198 ? -45.173 45.100 60.779 1.00 50.44 198 ILE A N 1
ATOM 1557 C CA . ILE A 1 198 ? -46.636 45.162 60.886 1.00 50.44 198 ILE A CA 1
ATOM 1558 C C . ILE A 1 198 ? -47.099 46.659 60.892 1.00 50.44 198 ILE A C 1
ATOM 1560 O O . ILE A 1 198 ? -46.236 47.534 60.971 1.00 50.44 198 ILE A O 1
ATOM 1564 N N . PRO A 1 199 ? -48.387 46.999 61.130 1.00 62.44 199 PRO A N 1
ATOM 1565 C CA . PRO A 1 199 ? -49.599 47.003 60.282 1.00 62.44 199 PRO A CA 1
ATOM 1566 C C . PRO A 1 199 ? -50.162 48.430 60.043 1.00 62.44 199 PRO A C 1
ATOM 1568 O O . PRO A 1 199 ? -49.849 49.334 60.807 1.00 62.44 199 PRO A O 1
ATOM 1571 N N . VAL A 1 200 ? -51.151 48.603 59.153 1.00 47.44 200 VAL A N 1
ATOM 1572 C CA . VAL A 1 200 ? -52.229 49.624 59.284 1.00 47.44 200 VAL A CA 1
ATOM 1573 C C . VAL A 1 200 ? -53.469 49.066 58.554 1.00 47.44 200 VAL A C 1
ATOM 1575 O O . VAL A 1 200 ? -53.371 48.727 57.384 1.00 47.44 200 VAL A O 1
ATOM 1578 N N . LEU A 1 201 ? -54.527 48.627 59.248 1.00 48.41 201 LEU A N 1
ATOM 1579 C CA . LEU A 1 201 ? -55.706 49.385 59.711 1.00 48.41 201 LEU A CA 1
ATOM 1580 C C . LEU A 1 201 ? -56.630 49.912 58.590 1.00 48.41 201 LEU A C 1
ATOM 1582 O O . LEU A 1 201 ? -56.268 50.839 57.876 1.00 48.41 201 LEU A O 1
ATOM 1586 N N . LYS A 1 202 ? -57.868 49.391 58.653 1.00 46.78 202 LYS A N 1
ATOM 1587 C CA . LYS A 1 202 ? -59.147 49.808 58.043 1.00 46.78 202 LYS A CA 1
ATOM 1588 C C . LYS A 1 202 ? -59.377 49.555 56.557 1.00 46.78 202 LYS A C 1
ATOM 1590 O O . LYS A 1 202 ? -58.752 50.226 55.717 1.00 46.78 202 LYS A O 1
#